Protein AF-A0A2E9QKR3-F1 (afdb_monomer)

Secondary structure (DSSP, 8-state):
-----PPP----------S--PPPPPBPTTTS---HHHHHHS-HHHHHSPB---TT-SSSS-HHHHTTSS-TT--S--SPPPEEHHHHHHHHHTT--HHHHHHHHTT-EETTEEPPPHHHHHHHHHTTTTS---SPPTTB-TTT--BTTGGG--HHHHH--S--SSHHHHHHHHHHHHHHHHHHHHHHHHHHHHH--TTHHHHHHH--TTTTB-SSSB-HHHHHHHHGGGTT-HHHHHHHHHHHHHT--HHHHHHHHHHHHHHHHHHHHHTT---HHHHHHHHSPPPSSPPP-PPPHHHHHHHHHT---GGG--S-HHHHHHHHHHHHHHHHTT-

Nearest PDB structures (foldseek):
  6jx6-assembly1_C  TM=1.645E-01  e=8.363E+00  Homo sapiens

Foldseek 3Di:
DPPPDDPDPPCLPCPLPPDDDDQDPFAAVVVDQEALLLVLLDFVVVNVFTHRDDPQADLVRNPCVVVVVDPLLFHLDDFQDWAALQLLLSCVVVPHFDQVVVLVVLAQDFLGGGDDQPVRRVQQVVCPPVVHRGDGHSQADPPVSDRRSRNSDALLSRQGDSDDNDLLSLLLSLLSSLLRVLSSVLLSVVLCVVPPDPCLVVLVVPDPSPQQDDPRHGDPVNSCSRCPVCVVVSNVSSNVSNVCSNPPDPVNSQVSQLSSLVVLQVLCVVVVNDDPVLNVVSPDRDDSDAAADADDPVSSVSSNVSDHDNSPDNDGSSVSSSNSVNSSVVVVVVD

Sequence (335 aa):
MKSGLRPFDIRFGVDTLKENKSIEPPKTWSDVVIAKSYKNLLHPQILQAEMVSVPALDCDDCRWVKEGRTLPGMRCCSVTPPFPNFLVGEWLTQGGHDVLDMWLSQRRGDPYGISVPPAVRHKHEEARQDGGLGLPCSLVDGKTGRCTVYTVRPAICMGFHCLYPHVLWREWWGCFYALLELWQETAVLFIMASYASEGLAERMTKLDRGDCWTQTGYNEESYSHLWGEWLGHERHFYRGCFSVIEDIDDVTRELLLLFQQELLLGLLDEAGVLDAQRRELLEAIPSLELEPCPPPEEVRGVYRSGRFVYTDNRHTLTEHASFWLWYHQQIAMLT

pLDDT: mean 85.78, std 15.21, range [25.53, 98.5]

Radius of gyration: 20.02 Å; Cα contacts (8 Å, |Δi|>4): 411; chains: 1; bounding box: 53×42×59 Å

Mean predicted aligned error: 6.36 Å

Structure (mmCIF, N/CA/C/O backbone):
data_AF-A0A2E9QKR3-F1
#
_entry.id   AF-A0A2E9QKR3-F1
#
loop_
_atom_site.group_PDB
_atom_site.id
_atom_site.type_symbol
_atom_site.label_atom_id
_atom_site.label_alt_id
_atom_site.label_comp_id
_atom_site.label_asym_id
_atom_site.label_entity_id
_atom_site.label_seq_id
_atom_site.pdbx_PDB_ins_code
_atom_site.Cartn_x
_atom_site.Cartn_y
_atom_site.Cartn_z
_atom_site.occupancy
_atom_site.B_iso_or_equiv
_atom_site.auth_seq_id
_atom_site.auth_comp_id
_atom_site.auth_asym_id
_atom_site.auth_atom_id
_atom_site.pdbx_PDB_model_num
ATOM 1 N N . MET A 1 1 ? 5.373 20.828 -10.254 1.00 30.61 1 MET A N 1
ATOM 2 C CA . MET A 1 1 ? 5.168 21.785 -9.140 1.00 30.61 1 MET A CA 1
ATOM 3 C C . MET A 1 1 ? 5.450 21.067 -7.829 1.00 30.61 1 MET A C 1
ATOM 5 O O . MET A 1 1 ? 4.779 20.083 -7.557 1.00 30.61 1 MET A O 1
ATOM 9 N N . LYS A 1 2 ? 6.436 21.505 -7.032 1.00 25.88 2 LYS A N 1
ATOM 10 C CA . LYS A 1 2 ? 6.600 21.012 -5.653 1.00 25.88 2 LYS A CA 1
ATOM 11 C C . LYS A 1 2 ? 5.397 21.519 -4.856 1.00 25.88 2 LYS A C 1
ATOM 13 O O . LYS A 1 2 ? 5.341 22.707 -4.550 1.00 25.88 2 LYS A O 1
ATOM 18 N N . SER A 1 3 ? 4.401 20.668 -4.611 1.00 29.70 3 SER A N 1
ATOM 19 C CA . SER A 1 3 ? 3.267 21.012 -3.754 1.00 29.70 3 SER A CA 1
ATOM 20 C C . SER A 1 3 ? 3.825 21.390 -2.386 1.00 29.70 3 SER A C 1
ATOM 22 O O . SER A 1 3 ? 4.369 20.536 -1.688 1.00 29.70 3 SER A O 1
ATOM 24 N N . GLY A 1 4 ? 3.733 22.671 -2.027 1.00 25.53 4 GLY A N 1
ATOM 25 C CA . GLY A 1 4 ? 4.161 23.226 -0.741 1.00 25.53 4 GLY A CA 1
ATOM 26 C C . GLY A 1 4 ? 3.268 22.786 0.420 1.00 25.53 4 GLY A C 1
ATOM 27 O O . GLY A 1 4 ? 2.862 23.610 1.236 1.00 25.53 4 GLY A O 1
ATOM 28 N N . LEU A 1 5 ? 2.932 21.497 0.477 1.00 32.94 5 LEU A N 1
ATOM 29 C CA . LEU A 1 5 ? 2.283 20.882 1.619 1.00 32.94 5 LEU A CA 1
ATOM 30 C C . LEU A 1 5 ? 3.288 20.924 2.765 1.00 32.94 5 LEU A C 1
ATOM 32 O O . LEU A 1 5 ? 4.336 20.278 2.721 1.00 32.94 5 LEU A O 1
ATOM 36 N N . ARG A 1 6 ? 2.991 21.737 3.783 1.00 30.50 6 ARG A N 1
ATOM 37 C CA . ARG A 1 6 ? 3.767 21.708 5.021 1.00 30.50 6 ARG A CA 1
ATOM 38 C C . ARG A 1 6 ? 3.676 20.284 5.576 1.00 30.50 6 ARG A C 1
ATOM 40 O O . ARG A 1 6 ? 2.566 19.750 5.636 1.00 30.50 6 ARG A O 1
ATOM 47 N N . PRO A 1 7 ? 4.795 19.664 5.982 1.00 36.62 7 PRO A N 1
ATOM 48 C CA . PRO A 1 7 ? 4.748 18.372 6.641 1.00 36.62 7 PRO A CA 1
ATOM 49 C C . PRO A 1 7 ? 3.815 18.501 7.842 1.00 36.62 7 PRO A C 1
ATOM 51 O O . PRO A 1 7 ? 4.014 19.378 8.681 1.00 36.62 7 PRO A O 1
ATOM 54 N N . PHE A 1 8 ? 2.783 17.659 7.912 1.00 43.38 8 PHE A N 1
ATOM 55 C CA . PHE A 1 8 ? 1.950 17.555 9.105 1.00 43.38 8 PHE A CA 1
ATOM 56 C C . PHE A 1 8 ? 2.897 17.385 10.306 1.00 43.38 8 PHE A C 1
ATOM 58 O O . PHE A 1 8 ? 3.771 16.532 10.266 1.00 43.38 8 PHE A O 1
ATOM 65 N N . ASP A 1 9 ? 2.812 18.163 11.371 1.00 38.47 9 ASP A N 1
ATOM 66 C CA . ASP A 1 9 ? 3.561 17.861 12.598 1.00 38.47 9 ASP A CA 1
ATOM 67 C C . ASP A 1 9 ? 2.529 17.339 13.584 1.00 38.47 9 ASP A C 1
ATOM 69 O O . ASP A 1 9 ? 2.034 18.075 14.436 1.00 38.47 9 ASP A O 1
ATOM 73 N N . ILE A 1 10 ? 2.091 16.084 13.391 1.00 46.12 10 ILE A N 1
ATOM 74 C CA . ILE A 1 10 ? 1.233 15.469 14.397 1.00 46.12 10 ILE A CA 1
ATOM 75 C C . ILE A 1 10 ? 2.153 15.117 15.554 1.00 46.12 10 ILE A C 1
ATOM 77 O O . ILE A 1 10 ? 2.733 14.030 15.611 1.00 46.12 10 ILE A O 1
ATOM 81 N N . ARG A 1 11 ? 2.301 16.077 16.466 1.00 41.72 11 ARG A N 1
ATOM 82 C CA . ARG A 1 11 ? 2.879 15.871 17.787 1.00 41.72 11 ARG A CA 1
ATOM 83 C C . ARG A 1 11 ? 1.929 14.983 18.577 1.00 41.72 11 ARG A C 1
ATOM 85 O O . ARG A 1 11 ? 1.233 15.431 19.480 1.00 41.72 11 ARG A O 1
ATOM 92 N N . PHE A 1 12 ? 1.873 13.706 18.216 1.00 47.75 12 PHE A N 1
ATOM 93 C CA . PHE A 1 12 ? 1.420 12.698 19.149 1.00 47.75 12 PHE A CA 1
ATOM 94 C C . PHE A 1 12 ? 2.465 12.696 20.249 1.00 47.75 12 PHE A C 1
ATOM 96 O O . PHE A 1 12 ? 3.608 12.290 20.016 1.00 47.75 12 PHE A O 1
ATOM 103 N N . GLY A 1 13 ? 2.092 13.239 21.409 1.00 42.81 13 GLY A N 1
ATOM 104 C CA . GLY A 1 13 ? 2.889 13.090 22.609 1.00 42.81 13 GLY A CA 1
ATOM 105 C C . GLY A 1 13 ? 3.255 11.621 22.703 1.00 42.81 13 GLY A C 1
ATOM 106 O O . GLY A 1 13 ? 2.378 10.755 22.696 1.00 42.81 13 GLY A O 1
ATOM 107 N N . VAL A 1 14 ? 4.554 11.332 22.716 1.00 45.25 14 VAL A N 1
ATOM 108 C CA . VAL A 1 14 ? 5.017 10.062 23.248 1.00 45.25 14 VAL A CA 1
ATOM 109 C C . VAL A 1 14 ? 4.726 10.178 24.738 1.00 45.25 14 VAL A C 1
ATOM 111 O O . VAL A 1 14 ? 5.608 10.473 25.536 1.00 45.25 14 VAL A O 1
ATOM 114 N N . ASP A 1 15 ? 3.456 10.022 25.108 1.00 47.91 15 ASP A N 1
ATOM 115 C CA . ASP A 1 15 ? 3.089 9.618 26.446 1.00 47.91 15 ASP A CA 1
ATOM 116 C C . ASP A 1 15 ? 3.641 8.200 26.534 1.00 47.91 15 ASP A C 1
ATOM 118 O O . ASP A 1 15 ? 2.944 7.218 26.279 1.00 47.91 15 ASP A O 1
ATOM 122 N N . THR A 1 16 ? 4.952 8.100 26.782 1.00 47.53 16 THR A N 1
ATOM 123 C CA . THR A 1 16 ? 5.583 6.881 27.259 1.00 47.53 16 THR A CA 1
ATOM 124 C C . THR A 1 16 ? 4.707 6.468 28.417 1.00 47.53 16 THR A C 1
ATOM 126 O O . THR A 1 16 ? 4.661 7.176 29.429 1.00 47.53 16 THR A O 1
ATOM 129 N N . LEU A 1 17 ? 3.920 5.410 28.214 1.00 48.59 17 LEU A N 1
ATOM 130 C CA . LEU A 1 17 ? 3.099 4.832 29.257 1.00 48.59 17 LEU A CA 1
ATOM 131 C C . LEU A 1 17 ? 4.056 4.613 30.423 1.00 48.59 17 LEU A C 1
ATOM 133 O O . LEU A 1 17 ? 4.961 3.785 30.329 1.00 48.59 17 LEU A O 1
ATOM 137 N N . LYS A 1 18 ? 3.927 5.434 31.469 1.00 48.31 18 LYS A N 1
ATOM 138 C CA . LYS A 1 18 ? 4.651 5.225 32.713 1.00 48.31 18 LYS A CA 1
ATOM 139 C C . LYS A 1 18 ? 4.134 3.905 33.268 1.00 48.31 18 LYS A C 1
ATOM 141 O O . LYS A 1 18 ? 3.056 3.872 33.843 1.00 48.31 18 LYS A O 1
ATOM 146 N N . GLU A 1 19 ? 4.903 2.865 32.966 1.00 49.88 19 GLU A N 1
ATOM 147 C CA . GLU A 1 19 ? 5.016 1.562 33.612 1.00 49.88 19 GLU A CA 1
ATOM 148 C C . GLU A 1 19 ? 3.744 0.689 33.694 1.00 49.88 19 GLU A C 1
ATOM 150 O O . GLU A 1 19 ? 2.696 1.064 34.210 1.00 49.88 19 GLU A O 1
ATOM 155 N N . ASN A 1 20 ? 3.906 -0.555 33.227 1.00 46.47 20 ASN A N 1
ATOM 156 C CA . ASN A 1 20 ? 3.081 -1.733 33.514 1.00 46.47 20 ASN A CA 1
ATOM 157 C C . ASN A 1 20 ? 1.629 -1.741 33.016 1.00 46.47 20 ASN A C 1
ATOM 159 O O . ASN A 1 20 ? 0.677 -1.809 33.794 1.00 46.47 20 ASN A O 1
ATOM 163 N N . LYS A 1 21 ? 1.451 -1.859 31.697 1.00 52.81 21 LYS A N 1
ATOM 164 C CA . LYS A 1 21 ? 0.323 -2.639 31.166 1.00 52.81 21 LYS A CA 1
ATOM 165 C C . LYS A 1 21 ? 0.864 -3.908 30.522 1.00 52.81 21 LYS A C 1
ATOM 167 O O . LYS A 1 21 ? 1.855 -3.845 29.802 1.00 52.81 21 LYS A O 1
ATOM 172 N N . SER A 1 22 ? 0.227 -5.034 30.835 1.00 57.91 22 SER A N 1
ATOM 173 C CA . SER A 1 22 ? 0.536 -6.361 30.302 1.00 57.91 22 SER A CA 1
ATOM 174 C C . SER A 1 22 ? 0.679 -6.299 28.783 1.00 57.91 22 SER A C 1
ATOM 176 O O . SER A 1 22 ? -0.271 -5.912 28.097 1.00 57.91 22 SER A O 1
ATOM 178 N N . ILE A 1 23 ? 1.856 -6.659 28.276 1.00 66.31 23 ILE A N 1
ATOM 179 C CA . ILE A 1 23 ? 2.046 -6.940 26.854 1.00 66.31 23 ILE A CA 1
ATOM 180 C C . ILE A 1 23 ? 1.076 -8.079 26.521 1.00 66.31 23 ILE A C 1
ATOM 182 O O . ILE A 1 23 ? 1.067 -9.104 27.204 1.00 66.31 23 ILE A O 1
ATOM 186 N N . GLU A 1 24 ? 0.181 -7.859 25.557 1.00 69.12 24 GLU A N 1
ATOM 187 C CA . GLU A 1 24 ? -0.675 -8.940 25.069 1.00 69.12 24 GLU A CA 1
ATOM 188 C C . GLU A 1 24 ? 0.202 -10.028 24.445 1.00 69.12 24 GLU A C 1
ATOM 190 O O . GLU A 1 24 ? 1.212 -9.690 23.820 1.00 69.12 24 GLU A O 1
ATOM 195 N N . PRO A 1 25 ? -0.167 -11.313 24.582 1.00 68.75 25 PRO A N 1
ATOM 196 C CA . PRO A 1 25 ? 0.579 -12.378 23.933 1.00 68.75 25 PRO A CA 1
ATOM 197 C C . PRO A 1 25 ? 0.653 -12.133 22.415 1.00 68.75 25 PRO A C 1
ATOM 199 O O . PRO A 1 25 ? -0.264 -11.524 21.842 1.00 68.75 25 PRO A O 1
ATOM 202 N N . PRO A 1 26 ? 1.736 -12.587 21.763 1.00 73.25 26 PRO A N 1
ATOM 203 C CA . PRO A 1 26 ? 1.853 -12.520 20.316 1.00 73.25 26 PRO A CA 1
ATOM 204 C C . PRO A 1 26 ? 0.650 -13.192 19.649 1.00 73.25 26 PRO A C 1
ATOM 206 O O . PRO A 1 26 ? 0.073 -14.154 20.161 1.00 73.25 26 PRO A O 1
ATOM 209 N N . LYS A 1 27 ? 0.243 -12.632 18.511 1.00 77.12 27 LYS A N 1
ATOM 210 C CA . LYS A 1 27 ? -0.878 -13.128 17.716 1.00 77.12 27 LYS A CA 1
ATOM 211 C C . LYS A 1 27 ? -0.351 -13.959 16.561 1.00 77.12 27 LYS A C 1
ATOM 213 O O . LYS A 1 27 ? 0.699 -13.668 15.995 1.00 77.12 27 LYS A O 1
ATOM 218 N N . THR A 1 28 ? -1.112 -14.960 16.157 1.00 80.00 28 THR A N 1
ATOM 219 C CA . THR A 1 28 ? -0.837 -15.679 14.913 1.00 80.00 28 THR A CA 1
ATOM 220 C C . THR A 1 28 ? -1.390 -14.895 13.721 1.00 80.00 28 THR A C 1
ATOM 222 O O . THR A 1 28 ? -2.286 -14.059 13.863 1.00 80.00 28 THR A O 1
ATOM 225 N N . TRP A 1 29 ? -0.921 -15.184 12.505 1.00 78.56 29 TRP A N 1
ATOM 226 C CA . TRP A 1 29 ? -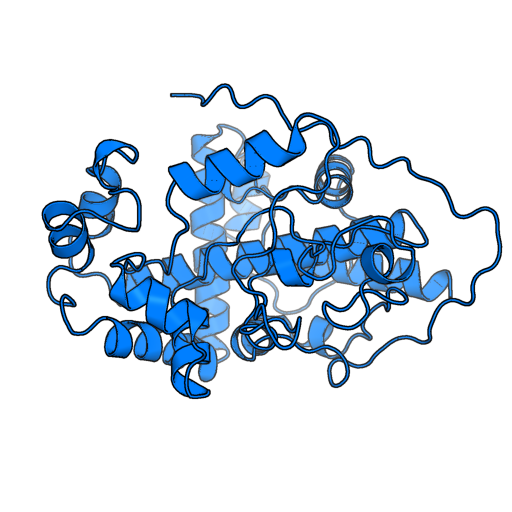1.523 -14.624 11.285 1.00 78.56 29 TRP A CA 1
ATOM 227 C C . TRP A 1 29 ? -2.986 -15.033 11.066 1.00 78.56 29 TRP A C 1
ATOM 229 O O . TRP A 1 29 ? -3.684 -14.391 10.278 1.00 78.56 29 TRP A O 1
ATOM 239 N N . SER A 1 30 ? -3.475 -16.074 11.749 1.00 78.00 30 SER A N 1
ATOM 240 C CA . SER A 1 30 ? -4.907 -16.395 11.787 1.00 78.00 30 SER A CA 1
ATOM 241 C C . SER A 1 30 ? -5.721 -15.402 12.618 1.00 78.00 30 SER A C 1
ATOM 243 O O . SER A 1 30 ? -6.901 -15.218 12.332 1.00 78.00 30 SER A O 1
ATOM 245 N N . ASP A 1 31 ? -5.099 -14.717 13.578 1.00 81.12 31 ASP A N 1
ATOM 246 C CA . ASP A 1 31 ? -5.759 -13.704 14.412 1.00 81.12 31 ASP A CA 1
ATOM 247 C C . ASP A 1 31 ? -5.724 -12.309 13.767 1.00 81.12 31 ASP A C 1
ATOM 249 O O . ASP A 1 31 ? -6.514 -11.427 14.112 1.00 81.12 31 ASP A O 1
ATOM 253 N N . VAL A 1 32 ? -4.804 -12.088 12.821 1.00 84.38 32 VAL A N 1
ATOM 254 C CA . VAL A 1 32 ? -4.698 -10.830 12.080 1.00 84.38 32 VAL A CA 1
ATOM 255 C C . VAL A 1 32 ? -5.545 -10.901 10.818 1.00 84.38 32 VAL A C 1
ATOM 257 O O . VAL A 1 32 ? -5.219 -11.573 9.839 1.00 84.38 32 VAL A O 1
ATOM 260 N N . VAL A 1 33 ? -6.629 -10.128 10.809 1.00 88.38 33 VAL A N 1
ATOM 261 C CA . VAL A 1 33 ? -7.413 -9.912 9.592 1.00 88.38 33 VAL A CA 1
ATOM 262 C C . VAL A 1 33 ? -6.582 -9.066 8.633 1.00 88.38 33 VAL A C 1
ATOM 264 O O . VAL A 1 33 ? -6.361 -7.891 8.904 1.00 88.38 33 VAL A O 1
ATOM 267 N N . ILE A 1 34 ? -6.126 -9.652 7.533 1.00 92.00 34 ILE A N 1
ATOM 268 C CA . ILE A 1 34 ? -5.424 -8.993 6.429 1.00 92.00 34 ILE A CA 1
ATOM 269 C C . ILE A 1 34 ? -5.949 -9.585 5.118 1.00 92.00 34 ILE A C 1
ATOM 271 O O . ILE A 1 34 ? -6.282 -10.774 5.077 1.00 92.00 34 ILE A O 1
ATOM 275 N N . ALA A 1 35 ? -6.020 -8.756 4.076 1.00 95.31 35 ALA A N 1
ATOM 276 C CA . ALA A 1 35 ? -6.470 -9.159 2.748 1.00 95.31 35 ALA A CA 1
ATOM 277 C C . ALA A 1 35 ? -5.684 -10.371 2.230 1.00 95.31 35 ALA A C 1
ATOM 279 O O . ALA A 1 35 ? -4.465 -10.460 2.426 1.00 95.31 35 ALA A O 1
ATOM 280 N N . LYS A 1 36 ? -6.371 -11.286 1.540 1.00 96.38 36 LYS A N 1
ATOM 281 C CA . LYS A 1 36 ? -5.758 -12.458 0.900 1.00 96.38 36 LYS A CA 1
ATOM 282 C C . LYS A 1 36 ? -4.663 -12.019 -0.069 1.00 96.38 36 LYS A C 1
ATOM 284 O O . LYS A 1 36 ? -3.584 -12.600 -0.053 1.00 96.38 36 LYS A O 1
ATOM 289 N N . SER A 1 37 ? -4.896 -10.938 -0.813 1.00 97.12 37 SER A N 1
ATOM 290 C CA . SER A 1 37 ? -3.917 -10.370 -1.741 1.00 97.12 37 SER A CA 1
ATOM 291 C C . SER A 1 37 ? -2.583 -10.055 -1.063 1.00 97.12 37 SER A C 1
ATOM 293 O O . SER A 1 37 ? -1.528 -10.420 -1.569 1.00 97.12 37 SER A O 1
ATOM 295 N N . TYR A 1 38 ? -2.604 -9.441 0.124 1.00 97.12 38 TYR A N 1
ATOM 296 C CA . TYR A 1 38 ? -1.364 -9.164 0.849 1.00 97.12 38 TYR A CA 1
ATOM 297 C C . TYR A 1 38 ? -0.707 -10.433 1.381 1.00 97.12 38 TYR A C 1
ATOM 299 O O . TYR A 1 38 ? 0.513 -10.536 1.320 1.00 97.12 38 TYR A O 1
ATOM 307 N N . LYS A 1 39 ? -1.482 -11.412 1.872 1.00 95.88 39 LYS A N 1
ATOM 308 C CA . LYS A 1 39 ? -0.912 -12.704 2.296 1.00 95.88 39 LYS A CA 1
ATOM 309 C C . LYS A 1 39 ? -0.163 -13.369 1.147 1.00 95.88 39 LYS A C 1
ATOM 311 O O . LYS A 1 39 ? 0.930 -13.871 1.353 1.00 95.88 39 LYS A O 1
ATOM 316 N N . ASN A 1 40 ? -0.725 -13.312 -0.052 1.00 96.50 40 ASN A N 1
ATOM 317 C CA . ASN A 1 40 ? -0.106 -13.869 -1.242 1.00 96.50 40 ASN A CA 1
ATOM 318 C C . ASN A 1 40 ? 1.163 -13.110 -1.654 1.00 96.50 40 ASN A C 1
ATOM 320 O O . ASN A 1 40 ? 2.113 -13.734 -2.110 1.00 96.50 40 ASN A O 1
ATOM 324 N N . LEU A 1 41 ? 1.221 -11.791 -1.464 1.00 96.50 41 LEU A N 1
ATOM 325 C CA . LEU A 1 41 ? 2.394 -10.977 -1.806 1.00 96.50 41 LEU A CA 1
ATOM 326 C C . LEU A 1 41 ? 3.534 -11.081 -0.781 1.00 96.50 41 LEU A C 1
ATOM 328 O O . LEU A 1 41 ? 4.704 -11.044 -1.155 1.00 96.50 41 LEU A O 1
ATOM 332 N N . LEU A 1 42 ? 3.222 -11.238 0.506 1.00 96.19 42 LEU A N 1
ATOM 333 C CA . LEU A 1 42 ? 4.229 -11.281 1.566 1.00 96.19 42 LEU A CA 1
ATOM 334 C C . LEU A 1 42 ? 5.160 -12.495 1.457 1.00 96.19 42 LEU A C 1
ATOM 336 O O . LEU A 1 42 ? 4.783 -13.576 1.008 1.00 96.19 42 LEU A O 1
ATOM 340 N N . HIS A 1 43 ? 6.394 -12.307 1.926 1.00 95.56 43 HIS A N 1
ATOM 341 C CA . HIS A 1 43 ? 7.392 -13.367 1.962 1.00 95.56 43 HIS A CA 1
ATOM 342 C C . HIS A 1 43 ? 6.978 -14.502 2.923 1.00 95.56 43 HIS A C 1
ATOM 344 O O . HIS A 1 43 ? 6.518 -14.201 4.031 1.00 95.56 43 HIS A O 1
ATOM 350 N N . PRO A 1 44 ? 7.204 -15.791 2.594 1.00 94.50 44 PRO A N 1
ATOM 351 C CA . PRO A 1 44 ? 6.853 -16.906 3.476 1.00 94.50 44 PRO A CA 1
ATOM 352 C C . PRO A 1 44 ? 7.428 -16.798 4.895 1.00 94.50 44 PRO A C 1
ATOM 354 O O . PRO A 1 44 ? 6.718 -17.083 5.855 1.00 94.50 44 PRO A O 1
ATOM 357 N N . GLN A 1 45 ? 8.669 -16.319 5.059 1.00 95.81 45 GLN A N 1
ATOM 358 C CA . GLN A 1 45 ? 9.265 -16.120 6.394 1.00 95.81 45 GLN A CA 1
ATOM 359 C C . GLN A 1 45 ? 8.507 -15.079 7.238 1.00 95.81 45 GLN A C 1
ATOM 361 O O . GLN A 1 45 ? 8.438 -15.221 8.454 1.00 95.81 45 GLN A O 1
ATOM 366 N N . ILE A 1 46 ? 7.897 -14.061 6.616 1.00 95.88 46 ILE A N 1
ATOM 367 C CA . ILE A 1 46 ? 7.055 -13.083 7.325 1.00 95.88 46 ILE A CA 1
ATOM 368 C C . ILE A 1 46 ? 5.760 -13.751 7.797 1.00 95.88 46 ILE A C 1
ATOM 370 O O . ILE A 1 46 ? 5.348 -13.550 8.936 1.00 95.88 46 ILE A O 1
ATOM 374 N N . LEU A 1 47 ? 5.145 -14.586 6.954 1.00 94.31 47 LEU A N 1
ATOM 375 C CA . LEU A 1 47 ? 3.916 -15.322 7.283 1.00 94.31 47 LEU A CA 1
ATOM 376 C C . LEU A 1 47 ? 4.124 -16.420 8.338 1.00 94.31 47 LEU A C 1
ATOM 378 O O . LEU A 1 47 ? 3.169 -16.848 8.982 1.00 94.31 47 LEU A O 1
ATOM 382 N N . GLN A 1 48 ? 5.358 -16.897 8.495 1.00 94.31 48 GLN A N 1
ATOM 383 C CA . GLN A 1 48 ? 5.743 -17.858 9.531 1.00 94.31 48 GLN A CA 1
ATOM 384 C C . GLN A 1 48 ? 6.077 -17.183 10.867 1.00 94.31 48 GLN A C 1
ATOM 386 O O . GLN A 1 48 ? 6.021 -17.840 11.904 1.00 94.31 48 GLN A O 1
ATOM 391 N N . ALA A 1 49 ? 6.423 -15.893 10.853 1.00 93.62 49 ALA A N 1
ATOM 392 C CA . ALA A 1 49 ? 6.695 -15.124 12.060 1.00 93.62 49 ALA A CA 1
ATOM 393 C C . ALA A 1 49 ? 5.404 -14.799 12.826 1.00 93.62 49 ALA A C 1
ATOM 395 O O . ALA A 1 49 ? 4.323 -14.670 12.246 1.00 93.62 49 ALA A O 1
ATOM 396 N N . GLU A 1 50 ? 5.519 -14.624 14.141 1.00 91.19 50 GLU A N 1
ATOM 397 C CA . GLU A 1 50 ? 4.392 -14.194 14.966 1.00 91.19 50 GLU A CA 1
ATOM 398 C C . GLU A 1 50 ? 4.116 -12.695 14.786 1.00 91.19 50 GLU A C 1
ATOM 400 O O . GLU A 1 50 ? 5.017 -11.868 14.630 1.00 91.19 50 GLU A O 1
ATOM 405 N N . MET A 1 51 ? 2.846 -12.311 14.830 1.00 87.25 51 MET A N 1
ATOM 406 C CA . MET A 1 51 ? 2.456 -10.913 14.725 1.00 87.25 51 MET A CA 1
ATOM 407 C C . MET A 1 51 ? 2.544 -10.238 16.087 1.00 87.25 51 MET A C 1
ATOM 409 O O . MET A 1 51 ? 1.950 -10.670 17.079 1.00 87.25 51 MET A O 1
ATOM 413 N N . VAL A 1 52 ? 3.259 -9.118 16.116 1.00 85.69 52 VAL A N 1
ATOM 414 C CA . VAL A 1 52 ? 3.390 -8.290 17.309 1.00 85.69 52 VAL A CA 1
ATOM 415 C C . VAL A 1 52 ? 2.035 -7.641 17.617 1.00 85.69 52 VAL A C 1
ATOM 417 O O . VAL A 1 52 ? 1.574 -6.771 16.876 1.00 85.69 52 VAL A O 1
ATOM 420 N N . SER A 1 53 ? 1.386 -8.038 18.720 1.00 80.81 53 SER A N 1
ATOM 421 C CA . SER A 1 53 ? 0.108 -7.434 19.120 1.00 80.81 53 SER A CA 1
ATOM 422 C C . SER A 1 53 ? 0.309 -6.004 19.628 1.00 80.81 53 SER A C 1
ATOM 424 O O . SER A 1 53 ? 1.281 -5.691 20.327 1.00 80.81 53 SER A O 1
ATOM 426 N N . VAL A 1 54 ? -0.653 -5.135 19.315 1.00 76.50 54 VAL A N 1
ATOM 427 C CA . VAL A 1 54 ? -0.838 -3.859 20.010 1.00 76.50 54 VAL A CA 1
ATOM 428 C C . VAL A 1 54 ? -2.190 -3.908 20.724 1.00 76.50 54 VAL A C 1
ATOM 430 O O . VAL A 1 54 ? -3.203 -4.131 20.055 1.00 76.50 54 VAL A O 1
ATOM 433 N N . PRO A 1 55 ? -2.242 -3.702 22.053 1.00 67.38 55 PRO A N 1
ATOM 434 C CA . PRO A 1 55 ? -3.491 -3.826 22.797 1.00 67.38 55 PRO A CA 1
ATOM 435 C C . PRO A 1 55 ? -4.587 -2.854 22.337 1.00 67.38 55 PRO A C 1
ATOM 437 O O . PRO A 1 55 ? -4.327 -1.657 22.183 1.00 67.38 55 PRO A O 1
ATOM 440 N N . ALA A 1 56 ? -5.824 -3.355 22.213 1.00 62.53 56 ALA A N 1
ATOM 441 C CA . ALA A 1 56 ? -7.052 -2.576 21.963 1.00 62.53 56 ALA A CA 1
ATOM 442 C C . ALA A 1 56 ? -7.025 -1.667 20.709 1.00 62.53 56 ALA A C 1
ATOM 444 O O . ALA A 1 56 ? -7.367 -0.477 20.765 1.00 62.53 56 ALA A O 1
ATOM 445 N N . LEU A 1 57 ? -6.556 -2.211 19.580 1.00 63.50 57 LEU A N 1
ATOM 446 C CA . LEU A 1 57 ? -6.253 -1.442 18.365 1.00 63.50 57 LEU A CA 1
ATOM 447 C C . LEU A 1 57 ? -6.759 -2.080 17.065 1.00 63.50 57 LEU A C 1
ATOM 449 O O . LEU A 1 57 ? -6.130 -1.943 16.016 1.00 63.50 57 LEU A O 1
ATOM 453 N N . ASP A 1 58 ? -7.928 -2.712 17.107 1.00 69.19 58 ASP A N 1
ATOM 454 C CA . ASP A 1 58 ? -8.726 -2.912 15.899 1.00 69.19 58 ASP A CA 1
ATOM 455 C C . ASP A 1 58 ? -9.794 -1.806 15.755 1.00 69.19 58 ASP A C 1
ATOM 457 O O . ASP A 1 58 ? -10.000 -0.965 16.639 1.00 69.19 58 ASP A O 1
ATOM 461 N N . CYS A 1 59 ? -10.435 -1.739 14.586 1.00 69.62 59 CYS A N 1
ATOM 462 C CA . CYS A 1 59 ? -11.478 -0.743 14.328 1.00 69.62 59 CYS A CA 1
ATOM 463 C C . CYS A 1 59 ? -12.730 -0.938 15.199 1.00 69.62 59 CYS A C 1
ATOM 465 O O . CYS A 1 59 ? -13.496 0.017 15.344 1.00 69.62 59 CYS A O 1
ATOM 467 N N . ASP A 1 60 ? -12.927 -2.127 15.761 1.00 73.25 60 ASP A N 1
ATOM 468 C CA . ASP A 1 60 ? -14.072 -2.479 16.597 1.00 73.25 60 ASP A CA 1
ATOM 469 C C . ASP A 1 60 ? -13.786 -2.204 18.090 1.00 73.25 60 ASP A C 1
ATOM 471 O O . ASP A 1 60 ? -14.711 -2.006 18.875 1.00 73.25 60 ASP A O 1
ATOM 475 N N . ASP A 1 61 ? -12.510 -2.082 18.464 1.00 77.19 61 ASP A N 1
ATOM 476 C CA . ASP A 1 61 ? -12.012 -1.965 19.832 1.00 77.19 61 ASP A CA 1
ATOM 477 C C . ASP A 1 61 ? -11.235 -0.663 20.090 1.00 77.19 61 ASP A C 1
ATOM 479 O O . ASP A 1 61 ? -10.452 -0.558 21.035 1.00 77.19 61 ASP A O 1
ATOM 483 N N . CYS A 1 62 ? -11.458 0.362 19.261 1.00 77.69 62 CYS A N 1
ATOM 484 C CA . CYS A 1 62 ? -10.690 1.605 19.282 1.00 77.69 62 CYS A CA 1
ATOM 485 C C . CYS A 1 62 ? -10.619 2.249 20.680 1.00 77.69 62 CYS A C 1
ATOM 487 O O . CYS A 1 62 ? -11.593 2.814 21.193 1.00 77.69 62 CYS A O 1
ATOM 489 N N . ARG A 1 63 ? -9.416 2.265 21.265 1.00 78.56 63 ARG A N 1
ATOM 490 C CA . ARG A 1 63 ? -9.154 2.851 22.587 1.00 78.56 63 ARG A CA 1
ATOM 491 C C . ARG A 1 63 ? -9.614 4.304 22.735 1.00 78.56 63 ARG A C 1
ATOM 493 O O . ARG A 1 63 ? -10.157 4.665 23.774 1.00 78.56 63 ARG A O 1
ATOM 500 N N . TRP A 1 64 ? -9.413 5.149 21.724 1.00 79.25 64 TRP A N 1
ATOM 501 C CA . TRP A 1 64 ? -9.828 6.558 21.794 1.00 79.25 64 TRP A CA 1
ATOM 502 C C . TRP A 1 64 ? -11.346 6.721 21.850 1.00 79.25 64 TRP A C 1
ATOM 504 O O . TRP A 1 64 ? -11.830 7.621 22.535 1.00 79.25 64 TRP A O 1
ATOM 514 N N . VAL A 1 65 ? -12.091 5.849 21.162 1.00 79.94 65 VAL A N 1
ATOM 515 C CA . VAL A 1 65 ? -13.557 5.818 21.240 1.00 79.94 65 VAL A CA 1
ATOM 516 C C . VAL A 1 65 ? -13.980 5.354 22.634 1.00 79.94 65 VAL A C 1
ATOM 518 O O . VAL A 1 65 ? -14.786 6.020 23.277 1.00 79.94 65 VAL A O 1
ATOM 521 N N . LYS A 1 66 ? -13.382 4.269 23.144 1.00 82.75 66 LYS A N 1
ATOM 522 C CA . LYS A 1 66 ? -13.668 3.735 24.488 1.00 82.75 66 LYS A CA 1
ATOM 523 C C . LYS A 1 66 ? -13.400 4.731 25.614 1.00 82.75 66 LYS A C 1
ATOM 525 O O . LYS A 1 66 ? -14.164 4.798 26.568 1.00 82.75 66 LYS A O 1
ATOM 530 N N . GLU A 1 67 ? -12.318 5.499 25.509 1.00 84.00 67 GLU A N 1
ATOM 531 C CA . GLU A 1 67 ? -11.962 6.531 26.488 1.00 84.00 67 GLU A CA 1
ATOM 532 C C . GLU A 1 67 ? -12.771 7.832 26.311 1.00 84.00 67 GLU A C 1
ATOM 534 O O . GLU A 1 67 ? -12.508 8.806 27.010 1.00 84.00 67 GLU A O 1
ATOM 539 N N . GLY A 1 68 ? -13.724 7.888 25.369 1.00 83.88 68 GLY A N 1
ATOM 540 C CA . GLY A 1 68 ? -14.531 9.084 25.103 1.00 83.88 68 GLY A CA 1
ATOM 541 C C . GLY A 1 68 ? -13.722 10.262 24.557 1.00 83.88 68 GLY A C 1
ATOM 542 O O . GLY A 1 68 ? -14.200 11.394 24.558 1.00 83.88 68 GLY A O 1
ATOM 543 N N . ARG A 1 69 ? -12.493 10.013 24.087 1.00 79.25 69 ARG A N 1
ATOM 544 C CA . ARG A 1 69 ? -11.630 11.047 23.510 1.00 79.25 69 ARG A CA 1
ATOM 545 C C . ARG A 1 69 ? -12.074 11.431 22.111 1.00 79.25 69 ARG A C 1
ATOM 547 O O . ARG A 1 69 ? -11.724 12.520 21.692 1.00 79.25 69 ARG A O 1
ATOM 554 N N . THR A 1 70 ? -12.799 10.560 21.400 1.00 78.50 70 THR A N 1
ATOM 555 C CA . THR A 1 70 ? -13.276 10.774 20.024 1.00 78.50 70 THR A CA 1
ATOM 556 C C . THR A 1 70 ? -14.695 10.254 19.788 1.00 78.50 70 THR A C 1
ATOM 558 O O . THR A 1 70 ? -15.238 9.524 20.615 1.00 78.50 70 THR A O 1
ATOM 561 N N . LEU A 1 71 ? -15.303 10.629 18.656 1.00 78.38 71 LEU A N 1
ATOM 562 C CA . LEU A 1 71 ? -16.658 10.198 18.295 1.00 78.38 71 LEU A CA 1
ATOM 563 C C . LEU A 1 71 ? -16.677 8.720 17.850 1.00 78.38 71 LEU A C 1
ATOM 565 O O . LEU A 1 71 ? -15.713 8.260 17.236 1.00 78.38 71 LEU A O 1
ATOM 569 N N . PRO A 1 72 ? -17.789 7.982 18.039 1.00 76.88 72 PRO A N 1
ATOM 570 C CA . PRO A 1 72 ? -17.882 6.562 17.681 1.00 76.88 72 PRO A CA 1
ATOM 571 C C . PRO A 1 72 ? -17.596 6.208 16.215 1.00 76.88 72 PRO A C 1
ATOM 573 O O . PRO A 1 72 ? -17.252 5.063 15.939 1.00 76.88 72 PRO A O 1
ATOM 576 N N . GLY A 1 73 ? -17.704 7.157 15.278 1.00 77.69 73 GLY A N 1
ATOM 577 C CA . GLY A 1 73 ? -17.370 6.971 13.854 1.00 77.69 73 GLY A CA 1
ATOM 578 C C . GLY A 1 73 ? -15.913 7.287 13.480 1.00 77.69 73 GLY A C 1
ATOM 579 O O . GLY A 1 73 ? -15.533 7.184 12.315 1.00 77.69 73 GLY A O 1
ATOM 580 N N . MET A 1 74 ? -15.089 7.701 14.444 1.00 77.88 74 MET A N 1
ATOM 581 C CA . MET A 1 74 ? -13.705 8.121 14.214 1.00 77.88 74 MET A CA 1
ATOM 582 C C . MET A 1 74 ? -12.760 6.933 14.347 1.00 77.88 74 MET A C 1
ATOM 584 O O . MET A 1 74 ? -12.839 6.175 15.314 1.00 77.88 74 MET A O 1
ATOM 588 N N . ARG A 1 75 ? -11.859 6.747 13.383 1.00 76.69 75 ARG A N 1
ATOM 589 C CA . ARG A 1 75 ? -10.891 5.640 13.379 1.00 76.69 75 ARG A CA 1
ATOM 590 C C . ARG A 1 75 ? -9.464 6.160 13.279 1.00 76.69 75 ARG A C 1
ATOM 592 O O . ARG A 1 75 ? -9.242 7.330 12.974 1.00 76.69 75 ARG A O 1
ATOM 599 N N . CYS A 1 76 ? -8.503 5.280 13.569 1.00 67.06 76 CYS A N 1
ATOM 600 C CA . CYS A 1 76 ? -7.078 5.613 13.620 1.00 67.06 76 CYS A CA 1
ATOM 601 C C . CYS A 1 76 ? -6.565 6.205 12.301 1.00 67.06 76 CYS A C 1
ATOM 603 O O . CYS A 1 76 ? -5.720 7.101 12.326 1.00 67.06 76 CYS A O 1
ATOM 605 N N . CYS A 1 77 ? -7.134 5.795 11.159 1.00 63.09 77 CYS A N 1
ATOM 606 C CA . CYS A 1 77 ? -6.914 6.453 9.883 1.00 63.09 77 CYS A CA 1
ATOM 607 C C . CYS A 1 77 ? -7.627 7.819 9.873 1.00 63.09 77 CYS A C 1
ATOM 609 O O . CYS A 1 77 ? -8.733 8.017 9.384 1.00 63.09 77 CYS A O 1
ATOM 611 N N . SER A 1 78 ? -6.928 8.817 10.389 1.00 64.06 78 SER A N 1
ATOM 612 C CA . SER A 1 78 ? -6.126 9.518 9.413 1.00 64.06 78 SER A CA 1
ATOM 613 C C . SER A 1 78 ? -6.904 10.019 8.168 1.00 64.06 78 SER A C 1
ATOM 615 O O . SER A 1 78 ? -7.928 10.711 8.145 1.00 64.06 78 SER A O 1
ATOM 617 N N . VAL A 1 79 ? -6.433 9.522 7.055 1.00 76.69 79 VAL A N 1
ATOM 618 C CA . VAL A 1 79 ? -6.972 9.764 5.734 1.00 76.69 79 VAL A CA 1
ATOM 619 C C . VAL A 1 79 ? -7.987 8.687 5.362 1.00 76.69 79 VAL A C 1
ATOM 621 O O . VAL A 1 79 ? -7.929 7.565 5.864 1.00 76.69 79 VAL A O 1
ATOM 624 N N . THR A 1 80 ? -8.901 9.020 4.453 1.00 84.94 80 THR A N 1
ATOM 625 C CA . THR A 1 80 ? -9.584 7.975 3.687 1.00 84.94 80 THR A CA 1
ATOM 626 C C . THR A 1 80 ? -8.554 7.419 2.693 1.00 84.94 80 THR A C 1
ATOM 628 O O . THR A 1 80 ? -8.021 8.213 1.913 1.00 84.94 80 THR A O 1
ATOM 631 N N . PRO A 1 81 ? -8.206 6.122 2.743 1.00 89.00 81 PRO A N 1
ATOM 632 C CA . PRO A 1 81 ? -7.193 5.567 1.854 1.00 89.00 81 PRO A CA 1
ATOM 633 C C . PRO A 1 81 ? -7.735 5.380 0.427 1.00 89.00 81 PRO A C 1
ATOM 635 O O . PRO A 1 81 ? -8.933 5.118 0.267 1.00 89.00 81 PRO A O 1
ATOM 638 N N . PRO A 1 82 ? -6.880 5.477 -0.606 1.00 92.31 82 PRO A N 1
ATOM 639 C CA . PRO A 1 82 ? -7.194 4.890 -1.901 1.00 92.31 82 PRO A CA 1
ATOM 640 C C . PRO A 1 82 ? -7.197 3.356 -1.794 1.00 92.31 82 PRO A C 1
ATOM 642 O O . PRO A 1 82 ? -6.565 2.784 -0.905 1.00 92.31 82 PRO A O 1
ATOM 645 N N . PHE A 1 83 ? -7.907 2.693 -2.702 1.00 95.81 83 PHE A N 1
ATOM 646 C CA . PHE A 1 83 ? -7.924 1.234 -2.809 1.00 95.81 83 PHE A CA 1
ATOM 647 C C . PHE A 1 83 ? -7.246 0.823 -4.110 1.00 95.81 83 PHE A C 1
ATOM 649 O O . PHE A 1 83 ? -7.738 1.231 -5.158 1.00 95.81 83 PHE A O 1
ATOM 656 N N . PRO A 1 84 ? -6.179 0.013 -4.081 1.00 97.25 84 PRO A N 1
ATOM 657 C CA . PRO A 1 84 ? -5.542 -0.490 -5.293 1.00 97.25 84 PRO A CA 1
ATOM 658 C C . PRO A 1 84 ? -6.473 -1.443 -6.052 1.00 97.25 84 PRO A C 1
ATOM 660 O O . PRO A 1 84 ? -7.311 -2.123 -5.453 1.00 97.25 84 PRO A O 1
ATOM 663 N N . ASN A 1 85 ? -6.303 -1.520 -7.371 1.00 97.69 85 ASN A N 1
ATOM 664 C CA . ASN A 1 85 ? -7.155 -2.295 -8.276 1.00 97.69 85 ASN A CA 1
ATOM 665 C C . ASN A 1 85 ? -7.390 -3.753 -7.829 1.00 97.69 85 ASN A C 1
ATOM 667 O O . ASN A 1 85 ? -8.530 -4.221 -7.835 1.00 97.69 85 ASN A O 1
ATOM 671 N N . PHE A 1 86 ? -6.355 -4.450 -7.361 1.00 98.00 86 PHE A N 1
ATOM 672 C CA . PHE A 1 86 ? -6.449 -5.836 -6.914 1.00 98.00 86 PHE A CA 1
ATOM 673 C C . PHE A 1 86 ? -7.226 -5.982 -5.595 1.00 98.00 86 PHE A C 1
ATOM 675 O O .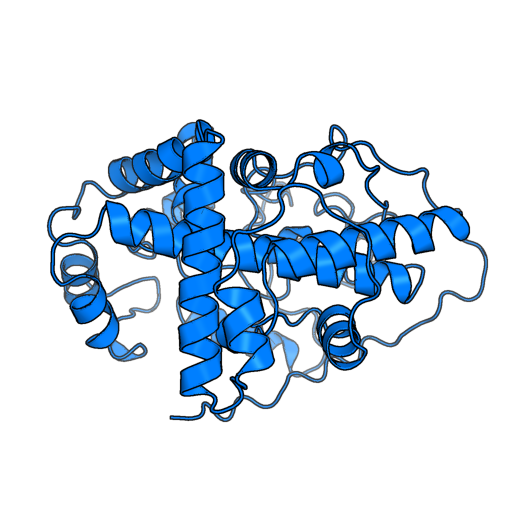 PHE A 1 86 ? -7.974 -6.943 -5.446 1.00 98.00 86 PHE A O 1
ATOM 682 N N . LEU A 1 87 ? -7.148 -5.019 -4.662 1.00 97.31 87 LEU A N 1
ATOM 683 C CA . LEU A 1 87 ? -7.976 -5.057 -3.444 1.00 97.31 87 LEU A CA 1
ATOM 684 C C . LEU A 1 87 ? -9.446 -4.776 -3.749 1.00 97.31 87 LEU A C 1
ATOM 686 O O . LEU A 1 87 ? -10.325 -5.366 -3.124 1.00 9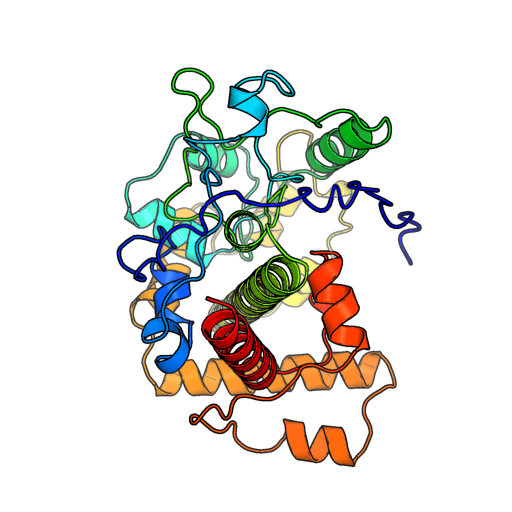7.31 87 LEU A O 1
ATOM 690 N N . VAL A 1 88 ? -9.728 -3.908 -4.725 1.00 97.25 88 VAL A N 1
ATOM 691 C CA . VAL A 1 88 ? -11.099 -3.707 -5.221 1.00 97.25 88 VAL A CA 1
ATOM 692 C C . VAL A 1 88 ? -11.626 -5.006 -5.838 1.00 97.25 88 VAL A C 1
ATOM 694 O O . VAL A 1 88 ? -12.772 -5.382 -5.599 1.00 97.25 88 VAL A O 1
ATOM 697 N N . GLY A 1 89 ? -10.794 -5.730 -6.587 1.00 97.38 89 GLY A N 1
ATOM 698 C CA . GLY A 1 89 ? -11.143 -7.043 -7.128 1.00 97.38 89 GLY A CA 1
ATOM 699 C C . GLY A 1 89 ? -11.400 -8.103 -6.057 1.00 97.38 89 GLY A C 1
ATOM 700 O O . GLY A 1 89 ? -12.394 -8.828 -6.146 1.00 97.38 89 GLY A O 1
ATOM 701 N N . GLU A 1 90 ? -10.561 -8.157 -5.020 1.00 97.44 90 GLU A N 1
ATOM 702 C CA . GLU A 1 90 ? -10.752 -9.054 -3.876 1.00 97.44 90 GLU A CA 1
ATOM 703 C C . GLU A 1 90 ? -12.091 -8.761 -3.190 1.00 97.44 90 GLU A C 1
ATOM 705 O O . GLU A 1 90 ? -12.916 -9.654 -2.984 1.00 97.44 90 GLU A O 1
ATOM 710 N N . TRP A 1 91 ? -12.351 -7.483 -2.918 1.00 95.75 91 TRP A N 1
ATOM 711 C CA . TRP A 1 91 ? -13.603 -7.011 -2.339 1.00 95.75 91 TRP A CA 1
ATOM 712 C C . TRP A 1 91 ? -14.832 -7.393 -3.189 1.00 95.75 91 TRP A C 1
ATOM 714 O O . TRP A 1 91 ? -15.821 -7.913 -2.664 1.00 95.75 91 TRP A O 1
ATOM 724 N N . LEU A 1 92 ? -14.767 -7.203 -4.513 1.00 96.06 92 LEU A N 1
ATOM 725 C CA . LEU A 1 92 ? -15.830 -7.585 -5.454 1.00 96.06 92 LEU A CA 1
ATOM 726 C C . LEU A 1 92 ? -16.080 -9.098 -5.510 1.00 96.06 92 LEU A C 1
ATOM 728 O O . LEU A 1 92 ? -17.163 -9.518 -5.935 1.00 96.06 92 LEU A O 1
ATOM 732 N N . THR A 1 93 ? -15.082 -9.904 -5.153 1.00 95.31 93 THR A N 1
ATOM 733 C CA . THR A 1 93 ? -15.154 -11.372 -5.128 1.00 95.31 93 THR A CA 1
ATOM 734 C C . THR A 1 93 ? -15.748 -11.874 -3.811 1.00 95.31 93 THR A C 1
ATOM 736 O O . THR A 1 93 ? -16.494 -12.849 -3.809 1.00 95.31 93 THR A O 1
ATOM 739 N N . GLN A 1 94 ? -15.529 -11.152 -2.708 1.00 92.62 94 GLN A N 1
ATOM 740 C CA . GLN A 1 94 ? -16.122 -11.440 -1.393 1.00 92.62 94 GLN A CA 1
ATOM 741 C C . GLN A 1 94 ? -17.609 -11.049 -1.271 1.00 92.62 94 GLN A C 1
ATOM 743 O O . GLN A 1 94 ? -18.219 -11.288 -0.232 1.00 92.62 94 GLN A O 1
ATOM 748 N N . GLY A 1 95 ? -18.213 -10.483 -2.322 1.00 83.44 95 GLY A N 1
ATOM 749 C CA . GLY A 1 95 ? -19.647 -10.177 -2.371 1.00 83.44 95 GLY A CA 1
ATOM 750 C C . GLY A 1 95 ? -20.016 -8.703 -2.206 1.00 83.44 95 GLY A C 1
ATOM 751 O O . GLY A 1 95 ? -21.204 -8.398 -2.197 1.00 83.44 95 GLY A O 1
ATOM 752 N N . GLY A 1 96 ? -19.037 -7.795 -2.157 1.00 66.19 96 GLY A N 1
ATOM 753 C CA . GLY A 1 96 ? -19.284 -6.354 -2.099 1.00 66.19 96 GLY A CA 1
ATOM 754 C C . GLY A 1 96 ? -19.826 -5.853 -0.748 1.00 66.19 96 GLY A C 1
ATOM 755 O O . GLY A 1 96 ? -20.478 -6.563 0.009 1.00 66.19 96 GLY A O 1
ATOM 756 N N . HIS A 1 97 ? -19.531 -4.597 -0.430 1.00 67.94 97 HIS A N 1
ATOM 757 C CA . HIS A 1 97 ? -20.027 -3.842 0.719 1.00 67.94 97 HIS A CA 1
ATOM 758 C C . HIS A 1 97 ? -20.415 -2.431 0.261 1.00 67.94 97 HIS A C 1
ATOM 760 O O . HIS A 1 97 ? -19.731 -1.835 -0.573 1.00 67.94 97 HIS A O 1
ATOM 766 N N . ASP A 1 98 ? -21.447 -1.859 0.879 1.00 80.75 98 ASP A N 1
ATOM 767 C CA . ASP A 1 98 ? -22.153 -0.669 0.386 1.00 80.75 98 ASP A CA 1
ATOM 768 C C . ASP A 1 98 ? -21.261 0.536 0.002 1.00 80.75 98 ASP A C 1
ATOM 770 O O . ASP A 1 98 ? -21.557 1.233 -0.971 1.00 80.75 98 ASP A O 1
ATOM 774 N N . VAL A 1 99 ? -20.156 0.808 0.716 1.00 89.00 99 VAL A N 1
ATOM 775 C CA . VAL A 1 99 ? -19.358 2.030 0.481 1.00 89.00 99 VAL A CA 1
ATOM 776 C C . VAL A 1 99 ? -18.575 2.009 -0.835 1.00 89.00 99 VAL A C 1
ATOM 778 O O . VAL A 1 99 ? -18.569 3.011 -1.552 1.00 89.00 99 VAL A O 1
ATOM 781 N N . LEU A 1 100 ? -17.925 0.893 -1.175 1.00 91.75 100 LEU A N 1
ATOM 782 C CA . LEU A 1 100 ? -17.125 0.805 -2.398 1.00 91.75 100 LEU A CA 1
ATOM 783 C C . LEU A 1 100 ? -18.026 0.648 -3.626 1.00 91.75 100 LEU A C 1
ATOM 785 O O . LEU A 1 100 ? -17.725 1.224 -4.671 1.00 91.75 100 LEU A O 1
ATOM 789 N N . ASP A 1 101 ? -19.182 -0.011 -3.486 1.00 93.00 101 ASP A N 1
ATOM 790 C CA . ASP A 1 101 ? -20.221 -0.033 -4.523 1.00 93.00 101 ASP A CA 1
ATOM 791 C C . ASP A 1 101 ? -20.711 1.386 -4.837 1.00 93.00 101 ASP A C 1
ATOM 793 O O . ASP A 1 101 ? -20.777 1.792 -6.003 1.00 93.00 101 ASP A O 1
ATOM 797 N N . MET A 1 102 ? -20.982 2.175 -3.792 1.00 93.38 102 MET A N 1
ATOM 798 C CA . MET A 1 102 ? -21.323 3.585 -3.934 1.00 93.38 102 MET A CA 1
ATOM 799 C C . MET A 1 102 ? -20.190 4.364 -4.619 1.00 93.38 102 MET A C 1
ATOM 801 O O . MET A 1 102 ? -20.459 5.137 -5.536 1.00 93.38 102 MET A O 1
ATOM 805 N N . TRP A 1 103 ? -18.929 4.177 -4.223 1.00 95.00 103 TRP A N 1
ATOM 806 C CA . TRP A 1 103 ? -17.795 4.900 -4.818 1.00 95.00 103 TRP A CA 1
ATOM 807 C C . TRP A 1 103 ? -17.586 4.571 -6.295 1.00 95.00 103 TRP A C 1
ATOM 809 O O . TRP A 1 103 ? -17.345 5.482 -7.091 1.00 95.00 103 TRP A O 1
ATOM 819 N N . LEU A 1 104 ? -17.750 3.306 -6.683 1.00 95.38 104 LEU A N 1
ATOM 820 C CA . LEU A 1 104 ? -17.736 2.902 -8.087 1.00 95.38 104 LEU A CA 1
ATOM 821 C C . LEU A 1 104 ? -18.876 3.564 -8.867 1.00 95.38 104 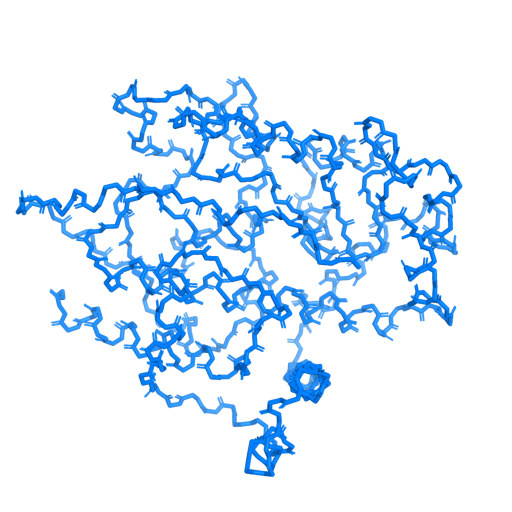LEU A C 1
ATOM 823 O O . LEU A 1 104 ? -18.631 4.144 -9.920 1.00 95.38 104 LEU A O 1
ATOM 827 N N . SER A 1 105 ? -20.100 3.576 -8.323 1.00 95.50 105 SER A N 1
ATOM 828 C CA . SER A 1 105 ? -21.242 4.249 -8.971 1.00 95.50 105 SER A CA 1
ATOM 829 C C . SER A 1 105 ? -21.040 5.762 -9.134 1.00 95.50 105 SER A C 1
ATOM 831 O O . SER A 1 105 ? -21.565 6.372 -10.062 1.00 95.50 105 SER A O 1
ATOM 833 N N . GLN A 1 106 ? -20.233 6.364 -8.257 1.00 96.31 106 GLN A N 1
ATOM 834 C CA . GLN A 1 106 ? -19.849 7.773 -8.303 1.00 96.31 106 GLN A CA 1
ATOM 835 C C . GLN A 1 106 ? -18.683 8.055 -9.257 1.00 96.31 106 GLN A C 1
ATOM 837 O O . GLN A 1 106 ? -18.207 9.187 -9.273 1.00 96.31 106 GLN A O 1
ATOM 842 N N . ARG A 1 107 ? -18.218 7.066 -10.037 1.00 97.06 107 ARG A N 1
ATOM 843 C CA . ARG A 1 107 ? -17.075 7.197 -10.957 1.00 97.06 107 ARG A CA 1
ATOM 844 C C . ARG A 1 107 ? -15.778 7.580 -10.231 1.00 97.06 107 ARG A C 1
ATOM 846 O O . ARG A 1 107 ? -15.004 8.393 -10.722 1.00 97.06 107 ARG A O 1
ATOM 853 N N . ARG A 1 108 ? -15.535 7.037 -9.031 1.00 95.75 108 ARG A N 1
ATOM 854 C CA . ARG A 1 108 ? -14.259 7.230 -8.299 1.00 95.75 108 ARG A CA 1
ATOM 855 C C . ARG A 1 108 ? -13.156 6.252 -8.703 1.00 95.75 108 ARG A C 1
ATOM 857 O O . ARG A 1 108 ? -12.019 6.410 -8.264 1.00 95.75 108 ARG A O 1
ATOM 864 N N . GLY A 1 109 ? -13.519 5.216 -9.454 1.00 95.62 109 GLY A N 1
ATOM 865 C CA . GLY A 1 109 ? -12.596 4.198 -9.931 1.00 95.62 109 GLY A CA 1
ATOM 866 C C . GLY A 1 109 ? -11.881 4.616 -11.211 1.00 95.62 109 GLY A C 1
ATOM 867 O O . GLY A 1 109 ? -12.476 5.247 -12.083 1.00 95.62 109 GLY A O 1
ATOM 868 N N . ASP A 1 110 ? -10.630 4.205 -11.321 1.00 95.12 110 ASP A N 1
ATOM 869 C CA . ASP A 1 110 ? -9.802 4.191 -12.5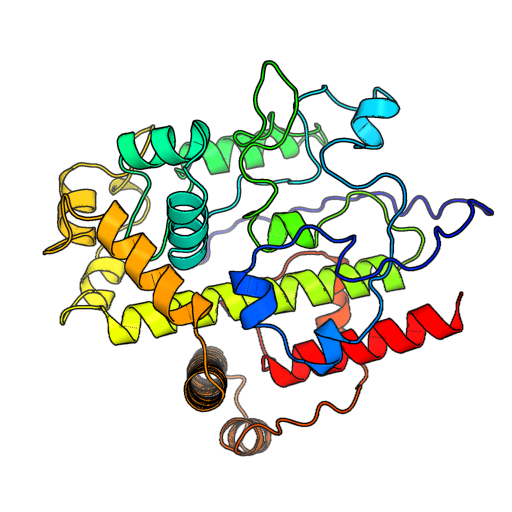19 1.00 95.12 110 ASP A CA 1
ATOM 870 C C . ASP A 1 110 ? -9.021 2.856 -12.571 1.00 95.12 110 ASP A C 1
ATOM 872 O O . ASP A 1 110 ? -9.108 2.052 -11.633 1.00 95.12 110 ASP A O 1
ATOM 876 N N . PRO A 1 111 ? -8.255 2.574 -13.635 1.00 95.44 111 PRO A N 1
ATOM 877 C CA . PRO A 1 111 ? -7.531 1.309 -13.733 1.00 95.44 111 PRO A CA 1
ATOM 878 C C . PRO A 1 111 ? -6.510 1.039 -12.605 1.00 95.44 111 PRO A C 1
ATOM 880 O O . PRO A 1 111 ? -6.191 -0.117 -12.334 1.00 95.44 111 PRO A O 1
ATOM 883 N N . TYR A 1 112 ? -6.017 2.062 -11.901 1.00 95.25 112 TYR A N 1
ATOM 884 C CA . TYR A 1 112 ? -5.105 1.890 -10.764 1.00 95.25 112 TYR A CA 1
ATOM 885 C C . TYR A 1 112 ? -5.855 1.525 -9.484 1.00 95.25 112 TYR A C 1
ATOM 887 O O . TYR A 1 112 ? -5.300 0.856 -8.610 1.00 95.25 112 TYR A O 1
ATOM 895 N N . GLY A 1 113 ? -7.124 1.921 -9.370 1.00 96.12 113 GLY A N 1
ATOM 896 C CA . GLY A 1 113 ? -7.934 1.622 -8.202 1.00 96.12 113 GLY A CA 1
ATOM 897 C C . GLY A 1 113 ? -9.095 2.581 -7.983 1.00 96.12 113 GLY A C 1
ATOM 898 O O . GLY A 1 113 ? -9.557 3.254 -8.897 1.00 96.12 113 GLY A O 1
ATOM 899 N N . ILE A 1 114 ? -9.583 2.650 -6.745 1.00 95.69 114 ILE A N 1
ATOM 900 C CA . ILE A 1 114 ? -10.566 3.652 -6.328 1.00 95.69 114 ILE A CA 1
ATOM 901 C C . ILE A 1 114 ? -9.862 4.736 -5.523 1.00 95.69 114 ILE A C 1
ATOM 903 O O . ILE A 1 114 ? -9.308 4.480 -4.452 1.00 95.69 114 ILE A O 1
ATOM 907 N N . SER A 1 115 ? -9.945 5.964 -6.022 1.00 92.00 115 SER A N 1
ATOM 908 C CA . SER A 1 115 ? -9.322 7.131 -5.409 1.00 92.00 115 SER A CA 1
ATOM 909 C C . SER A 1 115 ? -10.325 7.976 -4.621 1.00 92.00 115 SER A C 1
ATOM 911 O O . SER A 1 115 ? -11.540 7.950 -4.837 1.00 92.00 115 SER A O 1
ATOM 913 N N . VAL A 1 116 ? -9.807 8.760 -3.676 1.00 89.12 116 VAL A N 1
ATOM 914 C CA . VAL A 1 116 ? -10.603 9.718 -2.902 1.00 89.12 116 VAL A CA 1
ATOM 915 C C . VAL A 1 116 ? -10.586 11.068 -3.617 1.00 89.12 116 VAL A C 1
ATOM 917 O O . VAL A 1 116 ? -9.492 11.580 -3.867 1.00 89.12 116 VAL A O 1
ATOM 920 N N . PRO A 1 117 ? -11.751 11.690 -3.897 1.00 90.31 117 PRO A N 1
ATOM 921 C CA . PRO A 1 117 ? -11.786 12.999 -4.535 1.00 90.31 117 PRO A CA 1
ATOM 922 C C . PRO A 1 117 ? -10.932 14.025 -3.767 1.00 90.31 117 PRO A C 1
ATOM 924 O O . PRO A 1 117 ? -11.038 14.086 -2.533 1.00 90.31 117 PRO A O 1
ATOM 927 N N . PRO A 1 118 ? -10.135 14.873 -4.447 1.00 88.88 118 PRO A N 1
ATOM 928 C CA . PRO A 1 118 ? -9.246 15.837 -3.797 1.00 88.88 118 PRO A CA 1
ATOM 929 C C . PRO A 1 118 ? -9.949 16.729 -2.769 1.00 88.88 118 PRO A C 1
ATOM 931 O O . PRO A 1 118 ? -9.412 16.960 -1.691 1.00 88.88 118 PRO A O 1
ATOM 934 N N . ALA A 1 119 ? -11.187 17.154 -3.041 1.00 87.62 119 ALA A N 1
ATOM 935 C CA . ALA A 1 119 ? -11.983 17.950 -2.106 1.00 87.62 119 ALA A CA 1
ATOM 936 C C . ALA A 1 119 ? -12.308 17.202 -0.799 1.00 87.62 119 ALA A C 1
ATOM 938 O O . ALA A 1 119 ? -12.327 17.802 0.274 1.00 87.62 119 ALA A O 1
ATOM 939 N N . VAL A 1 120 ? -12.556 15.889 -0.863 1.00 86.12 120 VAL A N 1
ATOM 940 C CA . VAL A 1 120 ? -12.786 15.060 0.331 1.00 86.12 120 VAL A CA 1
ATOM 941 C C . VAL A 1 120 ? -11.481 14.898 1.103 1.00 86.12 120 VAL A C 1
ATOM 943 O O . VAL A 1 120 ? -11.462 15.089 2.318 1.00 86.12 120 VAL A O 1
ATOM 946 N N . ARG A 1 121 ? -10.379 14.612 0.401 1.00 84.81 121 ARG A N 1
ATOM 947 C CA . ARG A 1 121 ? -9.047 14.518 1.006 1.00 84.81 121 ARG A CA 1
ATOM 948 C C . ARG A 1 121 ? -8.663 15.819 1.720 1.00 84.81 121 ARG A C 1
ATOM 950 O O . ARG A 1 121 ? -8.309 15.765 2.893 1.00 84.81 121 ARG A O 1
ATOM 957 N N . HIS A 1 122 ? -8.826 16.965 1.062 1.00 85.62 122 HIS A N 1
ATOM 958 C CA . HIS A 1 122 ? -8.554 18.287 1.629 1.00 85.62 122 HIS A CA 1
ATOM 959 C C . HIS A 1 122 ? -9.361 18.539 2.904 1.00 85.62 122 HIS A C 1
ATOM 961 O O . HIS A 1 122 ? -8.799 18.930 3.917 1.00 85.62 122 HIS A O 1
ATOM 967 N N . LYS A 1 123 ? -10.661 18.218 2.908 1.00 85.50 123 LYS A N 1
ATOM 968 C CA . LYS A 1 123 ? -11.496 18.338 4.115 1.00 85.50 123 LYS A CA 1
ATOM 969 C C . LYS A 1 123 ? -10.992 17.472 5.271 1.00 85.50 123 LYS A C 1
ATOM 971 O O . LYS A 1 123 ? -11.004 17.913 6.417 1.00 85.50 123 LYS A O 1
ATOM 976 N N . HIS A 1 124 ? -10.552 16.241 4.996 1.00 81.06 124 HIS A N 1
ATOM 977 C CA . HIS A 1 124 ? -9.946 15.381 6.021 1.00 81.06 124 HIS A CA 1
ATOM 978 C C . HIS A 1 124 ? -8.609 15.940 6.534 1.00 81.06 124 HIS A C 1
ATOM 980 O O . HIS A 1 124 ? -8.295 15.771 7.711 1.00 81.06 124 HIS A O 1
ATOM 986 N N . GLU A 1 125 ? -7.827 16.579 5.665 1.00 80.12 125 GLU A N 1
ATOM 987 C CA . GLU A 1 125 ? -6.564 17.239 6.005 1.00 80.12 125 GLU A CA 1
ATOM 988 C C . GLU A 1 125 ? -6.792 18.501 6.860 1.00 80.12 125 GLU A C 1
ATOM 990 O O . GLU A 1 125 ? -6.160 18.647 7.906 1.00 80.12 125 GLU A O 1
ATOM 995 N N . GLU A 1 126 ? -7.736 19.367 6.480 1.00 84.12 126 GLU A N 1
ATOM 996 C CA . GLU A 1 126 ? -8.130 20.576 7.222 1.00 84.12 126 GLU A CA 1
ATOM 997 C C . GLU A 1 126 ? -8.680 20.250 8.608 1.00 84.12 126 GLU A C 1
ATOM 999 O O . GLU A 1 126 ? -8.250 20.845 9.593 1.00 84.12 126 GLU A O 1
ATOM 1004 N N . ALA A 1 127 ? -9.557 19.245 8.713 1.00 80.00 127 ALA A N 1
ATOM 1005 C CA . ALA A 1 127 ? -10.164 18.828 9.980 1.00 80.00 127 ALA A CA 1
ATOM 1006 C C . ALA A 1 127 ? -9.146 18.362 11.043 1.00 80.00 127 ALA A C 1
ATOM 1008 O O . ALA A 1 127 ? -9.524 18.087 12.184 1.00 80.00 127 ALA A O 1
ATOM 1009 N N . ARG A 1 128 ? -7.863 18.244 10.679 1.00 71.44 128 ARG A N 1
ATOM 1010 C CA . ARG A 1 128 ? -6.761 17.893 11.580 1.00 71.44 128 ARG A CA 1
ATOM 1011 C C . ARG A 1 128 ? -5.841 19.026 11.975 1.00 71.44 128 ARG A C 1
ATOM 1013 O O . ARG A 1 128 ? -5.074 18.839 12.918 1.00 71.44 128 ARG A O 1
ATOM 1020 N N . GLN A 1 129 ? -5.861 20.149 11.266 1.00 71.06 129 GLN A N 1
ATOM 1021 C CA . GLN A 1 129 ? -4.878 21.210 11.496 1.00 71.06 129 GLN A CA 1
ATOM 1022 C C . GLN A 1 129 ? -4.964 21.778 12.922 1.00 71.06 129 GLN A C 1
ATOM 1024 O O . GLN A 1 129 ? -3.936 22.137 13.490 1.00 71.06 129 GLN A O 1
ATOM 1029 N N . ASP A 1 130 ? -6.141 21.720 13.549 1.00 64.00 130 ASP A N 1
ATOM 1030 C CA . ASP A 1 130 ? -6.383 22.248 14.898 1.00 64.00 130 ASP A CA 1
ATOM 1031 C C . ASP A 1 130 ? -6.165 21.223 16.029 1.00 64.00 130 ASP A C 1
ATOM 1033 O O . ASP A 1 130 ? -6.637 21.408 17.150 1.00 64.00 130 ASP A O 1
ATOM 1037 N N . GLY A 1 131 ? -5.516 20.085 15.752 1.00 58.12 131 GLY A N 1
ATOM 1038 C CA . GLY A 1 131 ? -5.407 18.984 16.722 1.00 58.12 131 GLY A CA 1
ATOM 1039 C C . GLY A 1 131 ? -6.741 18.273 16.996 1.00 58.12 131 GLY A C 1
ATOM 1040 O O . GLY A 1 131 ? -6.821 17.406 17.868 1.00 58.12 131 GLY A O 1
ATOM 1041 N N . GLY A 1 132 ? -7.782 18.621 16.231 1.00 60.44 132 GLY A N 1
ATOM 1042 C CA . GLY A 1 132 ? -9.045 17.904 16.173 1.00 60.44 132 GLY A CA 1
ATOM 1043 C C . GLY A 1 132 ? -8.864 16.488 15.626 1.00 60.44 132 GLY A C 1
ATOM 1044 O O . GLY A 1 132 ? -7.896 16.156 14.940 1.00 60.44 132 GLY A O 1
ATOM 1045 N N . LEU A 1 133 ? -9.823 15.619 15.930 1.00 61.94 133 LEU A N 1
ATOM 1046 C CA . LEU A 1 133 ? -9.706 14.180 15.671 1.00 61.94 133 LEU A CA 1
ATOM 1047 C C . LEU A 1 133 ? -9.925 13.817 14.190 1.00 61.94 133 LEU A C 1
ATOM 1049 O O . LEU A 1 133 ? -9.787 12.652 13.818 1.00 61.94 133 LEU A O 1
ATOM 1053 N N . GLY A 1 134 ? -10.195 14.809 13.335 1.00 70.50 134 GLY A N 1
ATOM 1054 C CA . GLY A 1 134 ? -10.511 14.662 11.915 1.00 70.50 134 GLY A CA 1
ATOM 1055 C C . GLY A 1 134 ? -12.015 14.544 11.643 1.00 70.50 134 GLY A C 1
ATOM 1056 O O . GLY A 1 134 ? -12.845 14.881 12.486 1.00 70.50 134 GLY A O 1
ATOM 1057 N N . LEU A 1 135 ? -12.361 14.035 10.460 1.00 79.31 135 LEU A N 1
ATOM 1058 C CA . LEU A 1 135 ? -13.726 13.652 10.076 1.00 79.31 135 LEU A CA 1
ATOM 1059 C C . LEU A 1 135 ? -13.958 12.147 10.300 1.00 79.31 135 LEU A C 1
ATOM 1061 O O . LEU A 1 135 ? -12.985 11.385 10.270 1.00 79.31 135 LEU A O 1
ATOM 1065 N N . PRO A 1 136 ? -15.221 11.702 10.471 1.00 83.12 136 PRO A N 1
ATOM 1066 C CA . PRO A 1 136 ? -15.555 10.282 10.514 1.00 83.12 136 PRO A CA 1
ATOM 1067 C C . PRO A 1 136 ? -14.977 9.531 9.318 1.00 83.12 136 PRO A C 1
ATOM 1069 O O . PRO A 1 136 ? -14.955 10.045 8.197 1.00 83.12 136 PRO A O 1
ATOM 1072 N N . CYS A 1 137 ? -14.501 8.311 9.556 1.00 85.00 137 CYS A N 1
ATOM 1073 C CA . CYS A 1 137 ? -13.986 7.483 8.477 1.00 85.00 137 CYS A CA 1
ATOM 1074 C C . CYS A 1 137 ? -15.146 7.111 7.548 1.00 85.00 137 CYS A C 1
ATOM 1076 O O . CYS A 1 137 ? -16.124 6.507 7.981 1.00 85.00 137 CYS A O 1
ATOM 1078 N N . SER A 1 138 ? -15.020 7.449 6.267 1.00 86.69 138 SER A N 1
ATOM 1079 C CA . SER A 1 138 ? -16.052 7.179 5.259 1.00 86.69 138 SER A CA 1
ATOM 1080 C C . SER A 1 138 ? -16.304 5.684 5.026 1.00 86.69 138 SER A C 1
ATOM 1082 O O . SER A 1 138 ? -17.335 5.325 4.471 1.00 86.69 138 SER A O 1
ATOM 1084 N N . LEU A 1 139 ? -15.389 4.823 5.479 1.00 88.38 139 LEU A N 1
ATOM 1085 C CA . LEU A 1 139 ? -15.468 3.366 5.382 1.00 88.38 139 LEU A CA 1
ATOM 1086 C C . LEU A 1 139 ? -16.209 2.714 6.560 1.00 88.38 139 LEU A C 1
ATOM 1088 O O . LEU A 1 139 ? -16.449 1.505 6.539 1.00 88.38 139 LEU A O 1
ATOM 1092 N N . VAL A 1 140 ? -16.545 3.479 7.601 1.00 85.75 140 VAL A N 1
ATOM 1093 C CA . VAL A 1 140 ? -17.297 2.983 8.757 1.00 85.75 140 VAL A CA 1
ATOM 1094 C C . VAL A 1 140 ? -18.788 3.090 8.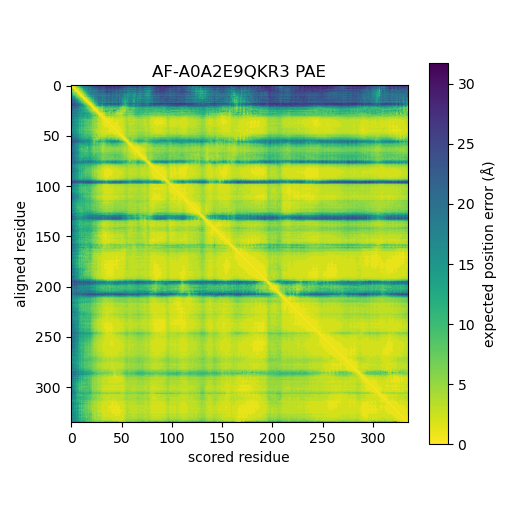473 1.00 85.75 140 VAL A C 1
ATOM 1096 O O . VAL A 1 140 ? -19.293 4.161 8.142 1.00 85.75 140 VAL A O 1
ATOM 1099 N N . ASP A 1 141 ? -19.508 1.986 8.646 1.00 85.06 141 ASP A N 1
ATOM 1100 C CA . ASP A 1 141 ? -20.962 1.988 8.587 1.00 85.06 141 ASP A CA 1
ATOM 1101 C C . ASP A 1 141 ? -21.523 2.779 9.779 1.00 85.06 141 ASP A C 1
ATOM 1103 O O . ASP A 1 141 ? -21.252 2.479 10.944 1.00 85.06 141 ASP A O 1
ATOM 1107 N N . GLY A 1 142 ? -22.313 3.813 9.488 1.00 81.19 142 GLY A N 1
ATOM 1108 C CA . GLY A 1 142 ? -22.816 4.735 10.506 1.00 81.19 142 GLY A CA 1
ATOM 1109 C C . GLY A 1 142 ? -23.824 4.124 11.486 1.00 81.19 142 GLY A C 1
ATOM 1110 O O . GLY A 1 142 ? -24.072 4.723 12.530 1.00 81.19 142 GLY A O 1
ATOM 1111 N N . LYS A 1 143 ? -24.413 2.959 11.178 1.00 83.25 143 LYS A N 1
ATOM 1112 C CA . LYS A 1 143 ? -25.408 2.290 12.034 1.00 83.25 143 LYS A CA 1
ATOM 1113 C C . LYS A 1 143 ? -24.756 1.304 12.999 1.00 83.25 143 LYS A C 1
ATOM 1115 O O . LYS A 1 143 ? -25.109 1.258 14.171 1.00 83.25 143 LYS A O 1
ATOM 1120 N N . THR A 1 144 ? -23.828 0.503 12.493 1.00 83.56 144 THR A N 1
ATOM 1121 C CA . THR A 1 144 ? -23.133 -0.567 13.215 1.00 83.56 144 THR A CA 1
ATOM 1122 C C . THR A 1 144 ? -21.840 -0.083 13.858 1.00 8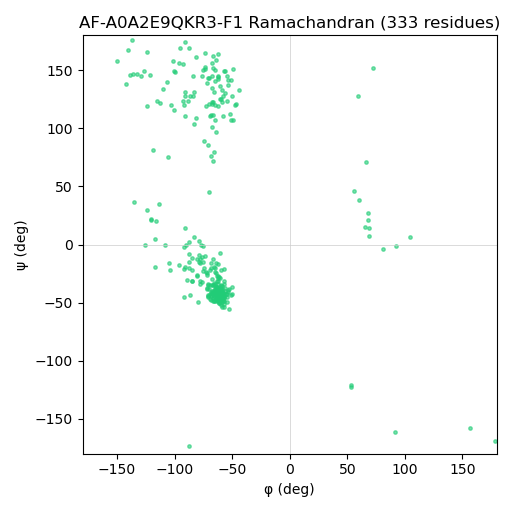3.56 144 THR A C 1
ATOM 1124 O O . THR A 1 144 ? -21.342 -0.723 14.782 1.00 83.56 144 THR A O 1
ATOM 1127 N N . GLY A 1 145 ? -21.275 1.024 13.367 1.00 79.88 145 GLY A N 1
ATOM 1128 C CA . GLY A 1 145 ? -19.962 1.507 13.773 1.00 79.88 145 GLY A CA 1
ATOM 1129 C C . GLY A 1 145 ? -18.818 0.603 13.313 1.00 79.88 145 GLY A C 1
ATOM 1130 O O . GLY A 1 145 ? -17.708 0.749 13.815 1.00 79.88 145 GLY A O 1
ATOM 1131 N N . ARG A 1 146 ? -19.041 -0.333 12.384 1.00 83.06 146 ARG A N 1
ATOM 1132 C CA . ARG A 1 146 ? -18.000 -1.263 11.920 1.00 83.06 146 ARG A CA 1
ATOM 1133 C C . ARG A 1 146 ? -17.404 -0.831 10.591 1.00 83.06 146 ARG A C 1
ATOM 1135 O O . ARG A 1 146 ? -18.073 -0.215 9.765 1.00 83.06 146 ARG A O 1
ATOM 1142 N N . CYS A 1 147 ? -16.129 -1.154 10.385 1.00 86.38 147 CYS A N 1
ATOM 1143 C CA . CYS A 1 147 ? -15.471 -0.911 9.105 1.00 86.38 147 CYS A CA 1
ATOM 1144 C C . CYS A 1 147 ? -16.029 -1.871 8.046 1.00 86.38 147 CYS A C 1
ATOM 1146 O O . CYS A 1 147 ? -15.931 -3.088 8.187 1.00 86.38 147 CYS A O 1
ATOM 1148 N N . THR A 1 148 ? -16.587 -1.316 6.975 1.00 87.75 148 THR A N 1
ATOM 1149 C CA . THR A 1 148 ? -17.209 -2.083 5.884 1.00 87.75 148 THR A CA 1
ATOM 1150 C C . THR A 1 148 ? -16.199 -2.733 4.949 1.00 87.75 148 THR A C 1
ATOM 1152 O O . THR A 1 148 ? -16.580 -3.558 4.143 1.00 87.75 148 THR A O 1
ATOM 1155 N N . VAL A 1 149 ? -14.913 -2.394 5.039 1.00 90.62 149 VAL A N 1
ATOM 1156 C CA . VAL A 1 149 ? -13.853 -2.978 4.197 1.00 90.62 149 VAL A CA 1
ATOM 1157 C C . VAL A 1 149 ? -12.784 -3.679 5.031 1.00 90.62 149 VAL A C 1
ATOM 1159 O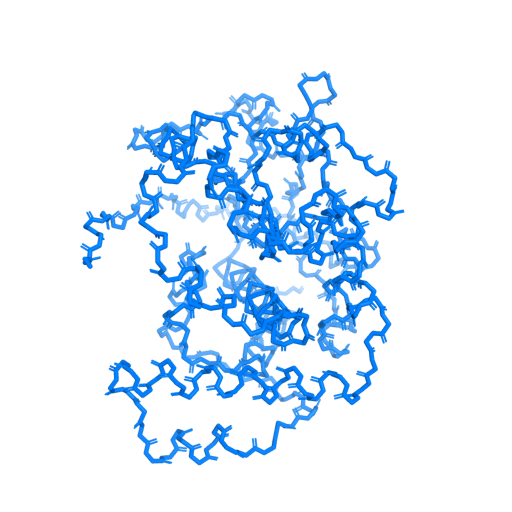 O . VAL A 1 149 ? -11.639 -3.799 4.611 1.00 90.62 149 VAL A O 1
ATOM 1162 N N . TYR A 1 150 ? -13.112 -4.078 6.262 1.00 89.38 150 TYR A N 1
ATOM 1163 C CA . TYR A 1 150 ? -12.112 -4.494 7.245 1.00 89.38 150 TYR A CA 1
ATOM 1164 C C . TYR A 1 150 ? -11.209 -5.641 6.760 1.00 89.38 150 TYR A C 1
ATOM 1166 O O . TYR A 1 150 ? -10.010 -5.625 7.040 1.00 89.38 150 TYR A O 1
ATOM 1174 N N . THR A 1 151 ? -11.762 -6.598 6.010 1.00 91.06 151 THR A N 1
ATOM 1175 C CA . THR A 1 151 ? -11.043 -7.756 5.449 1.00 91.06 151 THR A CA 1
ATOM 1176 C C . THR A 1 151 ? -10.120 -7.404 4.287 1.00 91.06 151 THR A C 1
ATOM 1178 O O . THR A 1 151 ? -9.143 -8.105 4.065 1.00 91.06 151 THR A O 1
ATOM 1181 N N . VAL A 1 152 ? -10.390 -6.301 3.591 1.00 93.31 152 VAL A N 1
ATOM 1182 C CA . VAL A 1 152 ? -9.729 -5.857 2.348 1.00 93.31 152 VAL A CA 1
ATOM 1183 C C . VAL A 1 152 ? -9.159 -4.445 2.499 1.00 93.31 152 VAL A C 1
ATOM 1185 O O . VAL A 1 152 ? -9.124 -3.649 1.561 1.00 93.31 152 VAL A O 1
ATOM 1188 N N . ARG A 1 153 ? -8.766 -4.092 3.727 1.00 91.88 153 ARG A N 1
ATOM 1189 C CA . ARG A 1 153 ? -8.333 -2.735 4.058 1.00 91.88 153 ARG A CA 1
ATOM 1190 C C . ARG A 1 153 ? -6.954 -2.429 3.449 1.00 91.88 153 ARG A C 1
ATOM 1192 O O . ARG A 1 153 ? -6.079 -3.289 3.535 1.00 91.88 153 ARG A O 1
ATOM 1199 N N . PRO A 1 154 ? -6.733 -1.220 2.899 1.00 93.62 154 PRO A N 1
ATOM 1200 C CA . PRO A 1 154 ? -5.438 -0.827 2.337 1.00 93.62 154 PRO A CA 1
ATOM 1201 C C . PRO A 1 154 ? -4.311 -0.799 3.378 1.00 93.62 154 PRO A C 1
ATOM 1203 O O . PRO A 1 154 ? -4.567 -0.731 4.586 1.00 93.62 154 PRO A O 1
ATOM 1206 N N . ALA A 1 155 ? -3.061 -0.774 2.912 1.00 93.62 155 ALA A N 1
ATOM 1207 C CA . ALA A 1 155 ? -1.852 -0.878 3.733 1.00 93.62 155 ALA A CA 1
ATOM 1208 C C . ALA A 1 155 ? -1.819 0.110 4.913 1.00 93.62 155 ALA A C 1
ATOM 1210 O O . ALA A 1 155 ? -1.515 -0.271 6.046 1.00 93.62 155 ALA A O 1
ATOM 1211 N N . ILE A 1 156 ? -2.208 1.369 4.697 1.00 88.88 156 ILE A N 1
ATOM 1212 C CA . ILE A 1 156 ? -2.225 2.384 5.765 1.00 88.88 156 ILE A CA 1
ATOM 1213 C C . ILE A 1 156 ? -3.191 2.040 6.908 1.00 88.88 156 ILE A C 1
ATOM 1215 O O . ILE A 1 156 ? -2.925 2.354 8.068 1.00 88.88 156 ILE A O 1
ATOM 1219 N N . CYS A 1 157 ? -4.297 1.353 6.612 1.00 87.75 157 CYS A N 1
ATOM 1220 C CA . CYS A 1 157 ? -5.245 0.881 7.620 1.00 87.75 157 CYS A CA 1
ATOM 1221 C C . CYS A 1 157 ? -4.754 -0.376 8.353 1.00 87.75 157 CYS A C 1
ATOM 1223 O O . CYS A 1 157 ? -5.348 -0.755 9.362 1.00 87.75 157 CYS A O 1
ATOM 1225 N N . MET A 1 158 ? -3.708 -1.037 7.849 1.00 86.62 158 MET A N 1
ATOM 1226 C CA . MET A 1 158 ? -3.072 -2.179 8.503 1.00 86.62 158 MET A CA 1
ATOM 1227 C C . MET A 1 158 ? -2.003 -1.744 9.500 1.00 86.62 158 MET A C 1
ATOM 1229 O O . MET A 1 158 ? -1.953 -2.320 10.578 1.00 86.62 158 MET A O 1
ATOM 1233 N N . GLY A 1 159 ? -1.157 -0.769 9.144 1.00 79.25 159 GLY A N 1
ATOM 1234 C CA . GLY A 1 159 ? 0.043 -0.457 9.930 1.00 79.25 159 GLY A CA 1
ATOM 1235 C C . GLY A 1 159 ? 0.031 0.847 10.724 1.00 79.25 159 GLY A C 1
ATOM 1236 O O . GLY A 1 159 ? 1.012 1.147 11.401 1.00 79.25 159 GLY A O 1
ATOM 1237 N N . PHE A 1 160 ? -1.045 1.640 10.674 1.00 76.62 160 PHE A N 1
ATOM 1238 C CA . PHE A 1 160 ? -1.141 2.867 11.467 1.00 76.62 160 PHE A CA 1
ATOM 1239 C C . PHE A 1 160 ? -1.996 2.698 12.731 1.00 76.62 160 PHE A C 1
ATOM 1241 O O . PHE A 1 160 ? -3.222 2.557 12.674 1.00 76.62 160 PHE A O 1
ATOM 1248 N N . HIS A 1 161 ? -1.353 2.851 13.888 1.00 79.25 161 HIS A N 1
ATOM 1249 C CA . HIS A 1 161 ? -1.992 2.876 15.201 1.00 79.25 161 HIS A CA 1
ATOM 1250 C C . HIS A 1 161 ? -1.702 4.185 15.948 1.00 79.25 161 HIS A C 1
ATOM 1252 O O . HIS A 1 161 ? -0.619 4.761 15.852 1.00 79.25 161 HIS A O 1
ATOM 1258 N N . CYS A 1 162 ? -2.679 4.657 16.729 1.00 74.50 162 CYS A N 1
ATOM 1259 C CA . CYS A 1 162 ? -2.557 5.908 17.490 1.00 74.50 162 CYS A CA 1
ATOM 1260 C C . CYS A 1 162 ? -1.647 5.788 18.720 1.00 74.50 162 CYS A C 1
ATOM 1262 O O . CYS A 1 162 ? -1.201 6.802 19.252 1.00 74.50 162 CYS A O 1
ATOM 1264 N N . LEU A 1 163 ? -1.419 4.570 19.211 1.00 78.25 163 LEU A N 1
ATOM 1265 C CA . LEU A 1 163 ? -0.647 4.313 20.417 1.00 78.25 163 LEU A CA 1
ATOM 1266 C C . LEU A 1 163 ? 0.188 3.053 20.238 1.00 78.25 163 LEU A C 1
ATOM 1268 O O . LEU A 1 163 ? -0.313 2.045 19.753 1.00 78.25 163 LEU A O 1
ATOM 1272 N N . TYR A 1 164 ? 1.431 3.110 20.704 1.00 84.19 164 TYR A N 1
ATOM 1273 C CA . TYR A 1 164 ? 2.336 1.971 20.748 1.00 84.19 164 TYR A CA 1
ATOM 1274 C C . TYR A 1 164 ? 2.926 1.849 22.154 1.00 84.19 164 TYR A C 1
ATOM 1276 O O . TYR A 1 164 ? 3.179 2.878 22.785 1.00 84.19 164 TYR A O 1
ATOM 1284 N N . PRO A 1 165 ? 3.164 0.626 22.657 1.00 84.56 165 PRO A N 1
ATOM 1285 C CA . PRO A 1 165 ? 3.764 0.425 23.975 1.00 84.56 165 PRO A CA 1
ATOM 1286 C C . PRO A 1 165 ? 5.225 0.889 24.020 1.00 84.56 165 PRO A C 1
ATOM 1288 O O . PRO A 1 165 ? 5.703 1.322 25.064 1.00 84.56 165 PRO A O 1
ATOM 1291 N N . HIS A 1 166 ? 5.928 0.823 22.887 1.00 88.31 166 HIS A N 1
ATOM 1292 C CA . HIS A 1 166 ? 7.344 1.147 22.778 1.00 88.31 166 HIS A CA 1
ATOM 1293 C C . HIS A 1 166 ? 7.683 1.695 21.382 1.00 88.31 166 HIS A C 1
ATOM 1295 O O . HIS A 1 166 ? 6.974 1.422 20.409 1.00 88.31 166 HIS A O 1
ATOM 1301 N N . VAL A 1 167 ? 8.789 2.440 21.257 1.00 91.31 167 VAL A N 1
ATOM 1302 C CA . VAL A 1 167 ? 9.236 3.000 19.965 1.00 91.31 167 VAL A CA 1
ATOM 1303 C C . VAL A 1 167 ? 9.512 1.911 18.926 1.00 91.31 167 VAL A C 1
ATOM 1305 O O . VAL A 1 167 ? 9.175 2.093 17.763 1.00 91.31 167 VAL A O 1
ATOM 1308 N N . LEU A 1 168 ? 10.023 0.748 19.345 1.00 93.19 168 LEU A N 1
ATOM 1309 C CA . LEU A 1 168 ? 10.254 -0.382 18.438 1.00 93.19 168 LEU A CA 1
ATOM 1310 C C . LEU A 1 168 ? 8.956 -0.959 17.866 1.00 93.19 168 LEU A C 1
ATOM 1312 O O . LEU A 1 168 ? 8.954 -1.349 16.711 1.00 93.19 168 LEU A O 1
ATOM 1316 N N . TRP A 1 169 ? 7.840 -0.954 18.607 1.00 92.19 169 TRP A N 1
ATOM 1317 C CA . TRP A 1 169 ? 6.541 -1.378 18.061 1.00 92.19 169 TRP A CA 1
ATOM 1318 C C . TRP A 1 169 ? 6.076 -0.404 16.987 1.00 92.19 169 TRP A C 1
ATOM 1320 O O . TRP A 1 169 ? 5.593 -0.816 15.938 1.00 92.19 169 TRP A O 1
ATOM 1330 N N . ARG A 1 170 ? 6.238 0.897 17.248 1.00 91.94 170 ARG A N 1
ATOM 1331 C CA . ARG A 1 170 ? 5.912 1.943 16.278 1.00 91.94 170 ARG A CA 1
ATOM 1332 C C . ARG A 1 170 ? 6.741 1.792 15.007 1.00 91.94 170 ARG A C 1
ATOM 1334 O O . ARG A 1 170 ? 6.198 1.906 13.917 1.00 91.94 170 ARG A O 1
ATOM 1341 N N . GLU A 1 171 ? 8.036 1.529 15.151 1.00 95.19 171 GLU A N 1
ATOM 1342 C CA . GLU A 1 171 ? 8.928 1.286 14.021 1.00 95.19 171 GLU A CA 1
ATOM 1343 C C . GLU A 1 171 ? 8.609 -0.022 13.286 1.00 95.19 171 GLU A C 1
ATOM 1345 O O . GLU A 1 171 ? 8.558 -0.013 12.063 1.00 95.19 171 GLU A O 1
ATOM 1350 N N . TRP A 1 172 ? 8.310 -1.112 13.997 1.00 95.50 172 TRP A N 1
ATOM 1351 C CA . TRP A 1 172 ? 7.908 -2.391 13.402 1.00 95.50 172 TRP A CA 1
ATOM 1352 C C . TRP A 1 172 ? 6.628 -2.247 12.571 1.00 95.50 172 TRP A C 1
ATOM 1354 O O . TRP A 1 172 ? 6.594 -2.654 11.412 1.00 95.50 172 TRP A O 1
ATOM 1364 N N . TRP A 1 173 ? 5.596 -1.590 13.112 1.00 93.50 173 TRP A N 1
ATOM 1365 C CA . TRP A 1 173 ? 4.341 -1.344 12.389 1.00 93.50 173 TRP A CA 1
ATOM 1366 C C . TRP A 1 173 ? 4.511 -0.337 11.249 1.00 93.50 173 TRP A C 1
ATOM 1368 O O . TRP A 1 173 ? 3.914 -0.507 10.188 1.00 93.50 173 TRP A O 1
ATOM 1378 N N . GLY A 1 174 ? 5.369 0.672 11.425 1.00 94.12 174 GLY A N 1
ATOM 1379 C CA . GLY A 1 174 ? 5.746 1.600 10.359 1.00 94.12 174 GLY A CA 1
ATOM 1380 C C . GLY A 1 174 ? 6.500 0.916 9.214 1.00 94.12 174 GLY A C 1
ATOM 1381 O O . GLY A 1 174 ? 6.237 1.215 8.051 1.00 94.12 174 GLY A O 1
ATOM 1382 N N . CYS A 1 175 ? 7.383 -0.032 9.533 1.00 97.12 175 CYS A N 1
ATOM 1383 C CA . CYS A 1 175 ? 8.074 -0.882 8.566 1.00 97.12 175 CYS A CA 1
ATOM 1384 C C . CYS A 1 175 ? 7.087 -1.805 7.846 1.00 97.12 175 CYS A C 1
ATOM 1386 O O . CYS A 1 175 ? 7.098 -1.882 6.621 1.00 97.12 175 CYS A O 1
ATOM 1388 N N . PHE A 1 176 ? 6.159 -2.424 8.583 1.00 95.94 176 PHE A N 1
ATOM 1389 C CA . PHE A 1 176 ? 5.120 -3.264 7.992 1.00 95.94 176 PHE A CA 1
ATOM 1390 C C . PHE A 1 176 ? 4.206 -2.478 7.044 1.00 95.94 176 PHE A C 1
ATOM 1392 O O . PHE A 1 176 ? 3.920 -2.938 5.942 1.00 95.94 176 PHE A O 1
ATOM 1399 N N . TYR A 1 177 ? 3.798 -1.264 7.432 1.00 94.81 177 TYR A N 1
ATOM 1400 C CA . TYR A 1 177 ? 3.069 -0.353 6.550 1.00 94.81 177 TYR A CA 1
ATOM 1401 C C . TYR A 1 177 ? 3.858 -0.051 5.273 1.00 94.81 177 TYR A C 1
ATOM 1403 O O . TYR A 1 177 ? 3.315 -0.212 4.184 1.00 94.81 177 TYR A O 1
ATOM 1411 N N . ALA A 1 178 ? 5.126 0.352 5.399 1.00 96.62 178 ALA A N 1
ATOM 1412 C CA . ALA A 1 178 ? 5.981 0.657 4.253 1.00 96.62 178 ALA A CA 1
ATOM 1413 C C . ALA A 1 178 ? 6.113 -0.539 3.299 1.00 96.62 178 ALA A C 1
ATOM 1415 O O . ALA A 1 178 ? 5.987 -0.375 2.090 1.00 96.62 178 ALA A O 1
ATOM 1416 N N . LEU A 1 179 ? 6.296 -1.744 3.846 1.00 97.62 179 LEU A N 1
ATOM 1417 C CA . LEU A 1 179 ? 6.368 -2.979 3.072 1.00 97.62 179 LEU A CA 1
ATOM 1418 C C . LEU A 1 179 ? 5.061 -3.260 2.314 1.00 97.62 179 LEU A C 1
ATOM 1420 O O . LEU A 1 179 ? 5.099 -3.559 1.123 1.00 97.62 179 LEU A O 1
ATOM 1424 N N . LEU A 1 180 ? 3.906 -3.152 2.980 1.00 97.06 180 LEU A N 1
ATOM 1425 C CA . LEU A 1 180 ? 2.605 -3.372 2.340 1.00 97.06 180 LEU A CA 1
ATOM 1426 C C . LEU A 1 180 ? 2.284 -2.312 1.279 1.00 97.06 180 LEU A C 1
ATOM 1428 O O . LEU A 1 180 ? 1.736 -2.652 0.234 1.00 97.06 180 LEU A O 1
ATOM 1432 N N . GLU A 1 181 ? 2.627 -1.048 1.528 1.00 96.62 181 GLU A N 1
ATOM 1433 C CA . GLU A 1 181 ? 2.434 0.041 0.566 1.00 96.62 181 GLU A CA 1
ATOM 1434 C C . GLU A 1 181 ? 3.352 -0.134 -0.654 1.00 96.62 181 GLU A C 1
ATOM 1436 O O . GLU A 1 181 ? 2.917 0.044 -1.789 1.00 96.62 181 GLU A O 1
ATOM 1441 N N . LEU A 1 182 ? 4.603 -0.564 -0.447 1.00 97.31 182 LEU A N 1
ATOM 1442 C CA . LEU A 1 182 ? 5.529 -0.858 -1.540 1.00 97.31 182 LEU A CA 1
ATOM 1443 C C . LEU A 1 182 ? 5.037 -2.034 -2.397 1.00 97.31 182 LEU A C 1
ATOM 1445 O O . LEU A 1 182 ? 5.072 -1.951 -3.625 1.00 97.31 182 LEU A O 1
ATOM 1449 N N . TRP A 1 183 ? 4.524 -3.097 -1.767 1.00 97.62 183 TRP A N 1
ATOM 1450 C CA . TRP A 1 183 ? 3.870 -4.203 -2.473 1.00 97.62 183 TRP A CA 1
ATOM 1451 C C . TRP A 1 183 ? 2.641 -3.739 -3.248 1.00 97.62 183 TRP A C 1
ATOM 1453 O O . TRP A 1 183 ? 2.455 -4.143 -4.392 1.00 97.62 183 TRP A O 1
ATOM 1463 N N . GLN A 1 184 ? 1.816 -2.886 -2.640 1.00 97.38 184 GLN A N 1
ATOM 1464 C CA . GLN A 1 184 ? 0.612 -2.347 -3.257 1.00 97.38 184 GLN A CA 1
ATOM 1465 C C . GLN A 1 184 ? 0.927 -1.579 -4.543 1.00 97.38 184 GLN A C 1
ATOM 1467 O O . GLN A 1 184 ? 0.353 -1.890 -5.584 1.00 97.38 184 GLN A O 1
ATOM 1472 N N . GLU A 1 185 ? 1.838 -0.609 -4.483 1.00 96.69 185 GLU A N 1
ATOM 1473 C CA . GLU A 1 185 ? 2.217 0.198 -5.648 1.00 96.69 185 GLU A CA 1
ATOM 1474 C C . GLU A 1 185 ? 2.873 -0.661 -6.736 1.00 96.69 185 GLU A C 1
ATOM 1476 O O . GLU A 1 185 ? 2.503 -0.571 -7.907 1.00 96.69 185 GLU A O 1
ATOM 1481 N N . THR A 1 186 ? 3.777 -1.566 -6.346 1.00 97.06 186 THR A N 1
ATOM 1482 C CA . THR A 1 186 ? 4.433 -2.495 -7.279 1.00 97.06 186 THR A CA 1
ATOM 1483 C C . THR A 1 186 ? 3.409 -3.372 -7.995 1.00 97.06 186 THR A C 1
ATOM 1485 O O . THR A 1 186 ? 3.423 -3.455 -9.221 1.00 97.06 186 THR A O 1
ATOM 1488 N N . ALA A 1 187 ? 2.497 -4.005 -7.250 1.00 97.56 187 ALA A N 1
ATOM 1489 C CA . ALA A 1 187 ? 1.494 -4.903 -7.810 1.00 97.56 187 ALA A CA 1
ATOM 1490 C C . ALA A 1 187 ? 0.528 -4.163 -8.741 1.00 97.56 187 ALA A C 1
ATOM 1492 O O . ALA A 1 187 ? 0.240 -4.657 -9.829 1.00 97.56 187 ALA A O 1
ATOM 1493 N N . VAL A 1 188 ? 0.072 -2.963 -8.359 1.00 96.62 188 VAL A N 1
ATOM 1494 C CA . VAL A 1 188 ? -0.761 -2.126 -9.232 1.00 96.62 188 VAL A CA 1
ATOM 1495 C C . VAL A 1 188 ? -0.028 -1.849 -10.539 1.00 96.62 188 VAL A C 1
ATOM 1497 O O . VAL A 1 188 ? -0.568 -2.145 -11.601 1.00 96.62 188 VAL A O 1
ATOM 1500 N N . LEU A 1 189 ? 1.202 -1.334 -10.481 1.00 95.00 189 LEU A N 1
ATOM 1501 C CA . LEU A 1 189 ? 1.972 -0.980 -11.674 1.00 95.00 189 LEU A CA 1
ATOM 1502 C C . LEU A 1 189 ? 2.289 -2.195 -12.554 1.00 95.00 189 LEU A C 1
ATOM 1504 O O . LEU A 1 189 ? 2.203 -2.090 -13.774 1.00 95.00 189 LEU A O 1
ATOM 1508 N N . PHE A 1 190 ? 2.582 -3.347 -11.955 1.00 95.62 190 PHE A N 1
ATOM 1509 C CA . PHE A 1 190 ? 2.853 -4.592 -12.672 1.00 95.62 190 PHE A CA 1
ATOM 1510 C C . PHE A 1 190 ? 1.614 -5.123 -13.403 1.00 95.62 190 PHE A C 1
ATOM 1512 O O . PHE A 1 190 ? 1.668 -5.458 -14.589 1.00 95.62 190 PHE A O 1
ATOM 1519 N N . ILE A 1 191 ? 0.464 -5.143 -12.720 1.00 95.06 191 ILE A N 1
ATOM 1520 C CA . ILE A 1 191 ? -0.823 -5.491 -13.332 1.00 95.06 191 ILE A CA 1
ATOM 1521 C C . ILE A 1 191 ? -1.121 -4.507 -14.461 1.00 95.06 191 ILE A C 1
ATOM 1523 O O . ILE A 1 191 ? -1.494 -4.922 -15.555 1.00 95.06 191 ILE A O 1
ATOM 1527 N N . MET A 1 192 ? -0.906 -3.210 -14.239 1.00 93.50 192 MET A N 1
ATOM 1528 C CA . MET A 1 192 ? -1.134 -2.210 -15.275 1.00 93.50 192 MET A CA 1
ATOM 1529 C C . MET A 1 192 ? -0.207 -2.392 -16.470 1.00 93.50 192 MET A C 1
ATOM 1531 O O . MET A 1 192 ? -0.683 -2.281 -17.591 1.00 93.50 192 MET A O 1
ATOM 1535 N N . ALA A 1 193 ? 1.061 -2.745 -16.277 1.00 90.69 193 ALA A N 1
ATOM 1536 C CA . ALA A 1 193 ? 1.962 -3.072 -17.380 1.00 90.69 193 ALA A CA 1
ATOM 1537 C C . ALA A 1 193 ? 1.483 -4.295 -18.189 1.00 90.69 193 ALA A C 1
ATOM 1539 O O . ALA A 1 193 ? 1.723 -4.366 -19.390 1.00 90.69 193 ALA A O 1
ATOM 1540 N N . SER A 1 194 ? 0.765 -5.223 -17.546 1.00 85.75 194 SER A N 1
ATOM 1541 C CA . SER A 1 194 ? 0.237 -6.441 -18.176 1.00 85.75 194 SER A CA 1
ATOM 1542 C C . SER A 1 194 ? -1.113 -6.241 -18.880 1.00 85.75 194 SER A C 1
ATOM 1544 O O . SER A 1 194 ? -1.407 -6.927 -19.855 1.00 85.75 194 SER A O 1
ATOM 1546 N N . TYR A 1 195 ? -1.949 -5.324 -18.381 1.00 81.56 195 TYR A N 1
ATOM 1547 C CA . TYR A 1 195 ? -3.313 -5.082 -18.878 1.00 81.56 195 TYR A CA 1
ATOM 1548 C C . TYR A 1 195 ? -3.460 -3.824 -19.731 1.00 81.56 195 TYR A C 1
ATOM 1550 O O . TYR A 1 195 ? -4.448 -3.688 -20.453 1.00 81.56 195 TYR A O 1
ATOM 1558 N N . ALA A 1 196 ? -2.557 -2.855 -19.598 1.00 68.06 196 ALA A N 1
ATOM 1559 C CA . ALA A 1 196 ? -2.713 -1.585 -20.276 1.00 68.06 196 ALA A CA 1
ATOM 1560 C C . ALA A 1 196 ? -2.582 -1.768 -21.787 1.00 68.06 196 ALA A C 1
ATOM 1562 O O . ALA A 1 196 ? -1.528 -2.137 -22.301 1.00 68.06 196 ALA A O 1
ATOM 1563 N N . SER A 1 197 ? -3.644 -1.392 -22.498 1.00 62.91 197 SER A N 1
ATOM 1564 C CA . SER A 1 197 ? -3.550 -1.011 -23.901 1.00 62.91 197 SER A CA 1
ATOM 1565 C C . SER A 1 197 ? -2.416 0.012 -24.075 1.00 62.91 197 SER A C 1
ATOM 1567 O O . SER A 1 197 ? -2.179 0.834 -23.175 1.00 62.91 197 SER A O 1
ATOM 1569 N N . GLU A 1 198 ? -1.785 0.052 -25.251 1.00 67.50 198 GLU A N 1
ATOM 1570 C CA . GLU A 1 198 ? -0.869 1.142 -25.602 1.00 67.50 198 GLU A CA 1
ATOM 1571 C C . GLU A 1 198 ? -1.481 2.506 -25.205 1.00 67.50 198 GLU A C 1
ATOM 1573 O O . GLU A 1 198 ? -2.676 2.772 -25.396 1.00 67.50 198 GLU A O 1
ATOM 1578 N N . GLY A 1 199 ? -0.674 3.341 -24.547 1.00 68.81 199 GLY A N 1
ATOM 1579 C CA . GLY A 1 199 ? -1.042 4.705 -24.176 1.00 68.81 199 GLY A CA 1
ATOM 1580 C C . GLY A 1 199 ? -1.675 4.921 -22.796 1.00 68.81 199 GLY A C 1
ATOM 1581 O O . GLY A 1 199 ? -1.900 6.079 -22.469 1.00 68.81 199 GLY A O 1
ATOM 1582 N N . LEU A 1 200 ? -1.931 3.920 -21.936 1.00 76.38 200 LEU A N 1
ATOM 1583 C CA . LEU A 1 200 ? -2.486 4.209 -20.591 1.00 76.38 200 LEU A CA 1
ATOM 1584 C C . LEU A 1 200 ? -1.607 5.174 -19.772 1.00 76.38 200 LEU A C 1
ATOM 1586 O O . LEU A 1 200 ? -2.121 6.114 -19.170 1.00 76.38 200 LEU A O 1
ATOM 1590 N N . ALA A 1 201 ? -0.286 4.982 -19.785 1.00 74.62 201 ALA A N 1
ATOM 1591 C CA . ALA A 1 201 ? 0.648 5.893 -19.121 1.00 74.62 201 ALA A CA 1
ATOM 1592 C C . ALA A 1 201 ? 0.545 7.329 -19.681 1.00 74.62 201 ALA A C 1
ATOM 1594 O O . ALA A 1 201 ? 0.572 8.309 -18.933 1.00 74.62 201 ALA A O 1
ATOM 1595 N N . GLU A 1 202 ? 0.347 7.462 -20.995 1.00 74.88 202 GLU A N 1
ATOM 1596 C CA . GLU A 1 202 ? 0.113 8.748 -21.658 1.00 74.88 202 GLU A CA 1
ATOM 1597 C C . GLU A 1 202 ? -1.232 9.364 -21.231 1.00 74.88 202 GLU A C 1
ATOM 1599 O O . GLU A 1 202 ? -1.311 10.558 -20.944 1.00 74.88 202 GLU A O 1
ATOM 1604 N N . ARG A 1 203 ? -2.288 8.549 -21.114 1.00 77.31 203 ARG A N 1
ATOM 1605 C CA . ARG A 1 203 ? -3.602 8.984 -20.614 1.00 77.31 203 ARG A CA 1
ATOM 1606 C C . ARG A 1 203 ? -3.516 9.518 -19.185 1.00 77.31 203 ARG A C 1
ATOM 1608 O O . ARG A 1 203 ? -4.089 10.559 -18.881 1.00 77.31 203 ARG A O 1
ATOM 1615 N N . MET A 1 204 ? -2.741 8.860 -18.325 1.00 74.06 204 MET A N 1
ATOM 1616 C CA . MET A 1 204 ? -2.539 9.286 -16.935 1.00 74.06 204 MET A CA 1
ATOM 1617 C C . MET A 1 204 ? -1.738 10.582 -16.814 1.00 74.06 204 MET A C 1
ATOM 1619 O O . MET A 1 204 ? -2.055 11.430 -15.984 1.00 74.06 204 MET A O 1
ATOM 1623 N N . THR A 1 205 ? -0.695 10.741 -17.628 1.00 72.06 205 THR A N 1
ATOM 1624 C CA . THR A 1 205 ? 0.181 11.926 -17.600 1.00 72.06 205 THR A CA 1
ATOM 1625 C C . THR A 1 205 ? -0.492 13.179 -18.154 1.00 72.06 205 THR A C 1
ATOM 1627 O O . THR A 1 205 ? -0.145 14.283 -17.737 1.00 72.06 205 THR A O 1
ATOM 1630 N N . LYS A 1 206 ? -1.476 13.030 -19.051 1.00 64.88 206 LYS A N 1
ATOM 1631 C CA . LYS A 1 206 ? -2.251 14.144 -19.624 1.00 64.88 206 LYS A CA 1
ATOM 1632 C C . LYS A 1 206 ? -3.339 14.703 -18.707 1.00 64.88 206 LYS A C 1
ATOM 1634 O O . LYS A 1 206 ? -3.834 15.795 -18.975 1.00 64.88 206 LYS A O 1
ATOM 1639 N N . LEU A 1 207 ? -3.722 13.989 -17.651 1.00 67.69 207 LEU A N 1
ATOM 1640 C CA . LEU A 1 207 ? -4.738 14.474 -16.723 1.00 67.69 207 LEU A CA 1
ATOM 1641 C C . LEU A 1 207 ? -4.112 15.453 -15.728 1.00 67.69 207 LEU A C 1
ATOM 1643 O O . LEU A 1 207 ? -3.383 15.054 -14.816 1.00 67.69 207 LEU A O 1
ATOM 1647 N N . ASP A 1 208 ? -4.442 16.739 -15.868 1.00 59.75 208 ASP A N 1
ATOM 1648 C CA . ASP A 1 208 ? -4.257 17.675 -14.764 1.00 59.75 208 ASP A CA 1
ATOM 1649 C C . ASP A 1 208 ? -5.189 17.253 -13.619 1.00 59.75 208 ASP A C 1
ATOM 1651 O O . ASP A 1 208 ? -6.410 17.150 -13.772 1.00 59.75 208 ASP A O 1
ATOM 1655 N N . ARG A 1 209 ? -4.598 16.945 -12.461 1.00 66.62 209 ARG A N 1
ATOM 1656 C CA . ARG A 1 209 ? -5.287 16.286 -11.344 1.00 66.62 209 ARG A CA 1
ATOM 1657 C C . ARG A 1 209 ? -6.373 17.155 -10.704 1.00 66.62 209 ARG A C 1
ATOM 1659 O O . ARG A 1 209 ? -7.131 16.633 -9.893 1.00 66.62 209 ARG A O 1
ATOM 1666 N N . GLY A 1 210 ? -6.427 18.454 -11.003 1.00 71.44 210 GLY A N 1
ATOM 1667 C CA . GLY A 1 210 ? -7.456 19.360 -10.484 1.00 71.44 210 GLY A CA 1
ATOM 1668 C C . GLY A 1 210 ? -8.783 19.264 -11.237 1.00 71.44 210 GLY A C 1
ATOM 1669 O O . GLY A 1 210 ? -9.831 19.092 -10.616 1.00 71.44 210 GLY A O 1
ATOM 1670 N N . ASP A 1 211 ? -8.729 19.324 -12.568 1.00 83.44 211 ASP A N 1
ATOM 1671 C CA . ASP A 1 211 ? -9.914 19.519 -13.414 1.00 83.44 211 ASP A CA 1
ATOM 1672 C C . ASP A 1 211 ? -10.624 18.208 -13.778 1.00 83.44 211 ASP A C 1
ATOM 1674 O O . ASP A 1 211 ? -11.783 18.211 -14.200 1.00 83.44 211 ASP A O 1
ATOM 1678 N N . CYS A 1 212 ? -9.965 17.065 -13.570 1.00 89.81 212 CYS A N 1
ATOM 1679 C CA . CYS A 1 212 ? -10.535 15.751 -13.862 1.00 89.81 212 CYS A CA 1
ATOM 1680 C C . CYS A 1 212 ? -11.613 15.299 -12.860 1.00 89.81 212 CYS A C 1
ATOM 1682 O O . CYS A 1 212 ? -12.320 14.320 -13.114 1.00 89.81 212 CYS A O 1
ATOM 1684 N N . TRP A 1 213 ? -11.785 16.016 -11.743 1.00 91.44 213 TRP A N 1
ATOM 1685 C CA . TRP A 1 213 ? -12.718 15.666 -10.672 1.00 91.44 213 TRP A CA 1
ATOM 1686 C C . TRP A 1 213 ? -13.960 16.560 -10.634 1.00 91.44 213 TRP A C 1
ATOM 1688 O O . TRP A 1 213 ? -13.906 17.782 -10.730 1.00 91.44 213 TRP A O 1
ATOM 1698 N N . THR A 1 214 ? -15.099 15.930 -10.373 1.00 92.31 214 THR A N 1
ATOM 1699 C CA . THR A 1 214 ? -16.290 16.565 -9.799 1.00 92.31 214 THR A CA 1
ATOM 1700 C C . THR A 1 214 ? -16.212 16.534 -8.265 1.00 92.31 214 THR A C 1
ATOM 1702 O O . THR A 1 214 ? -15.230 16.080 -7.676 1.00 92.31 214 THR A O 1
ATOM 1705 N N . GLN A 1 215 ? -17.275 16.956 -7.573 1.00 88.50 215 GLN A N 1
ATOM 1706 C CA . GLN A 1 215 ? -17.341 16.840 -6.110 1.00 88.50 215 GLN A CA 1
ATOM 1707 C C . GLN A 1 215 ? -17.307 15.386 -5.606 1.00 88.50 215 GLN A C 1
ATOM 1709 O O . GLN A 1 215 ? -16.886 15.149 -4.472 1.00 88.50 215 GLN A O 1
ATOM 1714 N N . THR A 1 216 ? -17.767 14.420 -6.410 1.00 91.12 216 THR A N 1
ATOM 1715 C CA . THR A 1 216 ? -17.996 13.035 -5.963 1.00 91.12 216 THR A CA 1
ATOM 1716 C C . THR A 1 216 ? -17.131 11.989 -6.655 1.00 91.12 216 THR A C 1
ATOM 1718 O O . THR A 1 216 ? -16.989 10.905 -6.098 1.00 91.12 216 THR A O 1
ATOM 1721 N N . GLY A 1 217 ? -16.549 12.287 -7.816 1.00 94.12 217 GLY A N 1
ATOM 1722 C CA . GLY A 1 217 ? -15.723 11.365 -8.606 1.00 94.12 217 GLY A CA 1
ATOM 1723 C C . GLY A 1 217 ? -15.230 12.004 -9.902 1.00 94.12 217 GLY A C 1
ATOM 1724 O O . GLY A 1 217 ? -15.378 13.215 -10.066 1.00 94.12 217 GLY A O 1
ATOM 1725 N N . TYR A 1 218 ? -14.654 11.229 -10.816 1.00 94.94 218 TYR A N 1
ATOM 1726 C CA . TYR A 1 218 ? -14.160 11.746 -12.093 1.00 94.94 218 TYR A CA 1
ATOM 1727 C C . TYR A 1 218 ? -15.291 12.343 -12.948 1.00 94.94 218 TYR A C 1
ATOM 1729 O O . TYR A 1 218 ? -16.425 11.853 -12.947 1.00 94.94 218 TYR A O 1
ATOM 1737 N N . ASN A 1 219 ? -14.989 13.418 -13.683 1.00 95.06 219 ASN A N 1
ATOM 1738 C CA . ASN A 1 219 ? -15.893 13.930 -14.714 1.00 95.06 219 ASN A CA 1
ATOM 1739 C C . ASN A 1 219 ? -16.005 12.924 -15.876 1.00 95.06 219 ASN A C 1
ATOM 1741 O O . ASN A 1 219 ? -15.190 12.014 -16.003 1.00 95.06 219 ASN A O 1
ATOM 1745 N N . GLU A 1 220 ? -17.042 13.051 -16.705 1.00 95.94 220 GLU A N 1
ATOM 1746 C CA . GLU A 1 220 ? -17.343 12.051 -17.738 1.00 95.94 220 GLU A CA 1
ATOM 1747 C C . GLU A 1 220 ? -16.224 11.871 -18.764 1.00 95.94 220 GLU A C 1
ATOM 1749 O O . GLU A 1 220 ? -15.873 10.738 -19.084 1.00 95.94 220 GLU A O 1
ATOM 1754 N N . GLU A 1 221 ? -15.637 12.974 -19.226 1.00 94.06 221 GLU A N 1
ATOM 1755 C CA . GLU A 1 221 ? -14.538 12.961 -20.191 1.00 94.06 221 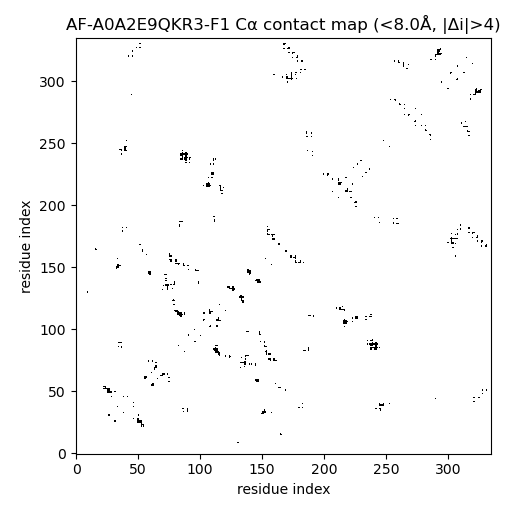GLU A CA 1
ATOM 1756 C C . GLU A 1 221 ? -13.316 12.234 -19.623 1.00 94.06 221 GLU A C 1
ATOM 1758 O O . GLU A 1 221 ? -12.814 11.293 -20.234 1.00 94.06 221 GLU A O 1
ATOM 1763 N N . SER A 1 222 ? -12.889 12.605 -18.414 1.00 93.00 222 SER A N 1
ATOM 1764 C CA . SER A 1 222 ? -11.742 11.991 -17.739 1.00 93.00 222 SER A CA 1
ATOM 1765 C C . SER A 1 222 ? -12.004 10.524 -17.422 1.00 93.00 222 SER A C 1
ATOM 1767 O O . SER A 1 222 ? -11.136 9.689 -17.645 1.00 93.00 222 SER A O 1
ATOM 1769 N N . TYR A 1 223 ? -13.207 10.187 -16.951 1.00 94.88 223 TYR A N 1
ATOM 1770 C CA . TYR A 1 223 ? -13.590 8.810 -16.645 1.00 94.88 223 TYR A CA 1
ATOM 1771 C C . TYR A 1 223 ? -13.580 7.930 -17.901 1.00 94.88 223 TYR A C 1
ATOM 1773 O O . TYR A 1 223 ? -12.956 6.871 -17.909 1.00 94.88 223 TYR A O 1
ATOM 1781 N N . SER A 1 224 ? -14.209 8.392 -18.987 1.00 94.25 224 SER A N 1
ATOM 1782 C CA . SER A 1 224 ? -14.195 7.688 -20.272 1.00 94.25 224 SER A CA 1
ATOM 1783 C C . SER A 1 224 ? -12.778 7.553 -20.826 1.00 94.25 224 SER A C 1
ATOM 1785 O O . SER A 1 224 ? -12.440 6.511 -21.384 1.00 94.25 224 SER A O 1
ATOM 1787 N N . HIS A 1 225 ? -11.948 8.588 -20.676 1.00 91.31 225 HIS A N 1
ATOM 1788 C CA . HIS A 1 225 ? -10.561 8.573 -21.123 1.00 91.31 225 HIS A CA 1
ATOM 1789 C C . HIS A 1 225 ? -9.727 7.550 -20.344 1.00 91.31 225 HIS A C 1
ATOM 1791 O O . HIS A 1 225 ? -9.038 6.735 -20.951 1.00 91.31 225 HIS A O 1
ATOM 1797 N N . LEU A 1 226 ? -9.821 7.554 -19.012 1.00 91.19 226 LEU A N 1
ATOM 1798 C CA . LEU A 1 226 ? -9.096 6.638 -18.131 1.00 91.19 226 LEU A CA 1
ATOM 1799 C C . LEU A 1 226 ? -9.414 5.176 -18.443 1.00 91.19 226 LEU A C 1
ATOM 1801 O O . LEU A 1 226 ? -8.497 4.369 -18.607 1.00 91.19 226 LEU A O 1
ATOM 1805 N N . TRP A 1 227 ? -10.702 4.852 -18.555 1.00 92.81 227 TRP A N 1
ATOM 1806 C CA . TRP A 1 227 ? -11.152 3.478 -18.754 1.00 92.81 227 TRP A CA 1
ATOM 1807 C C . TRP A 1 227 ? -10.993 2.981 -20.191 1.00 92.81 227 TRP A C 1
ATOM 1809 O O . TRP A 1 227 ? -10.718 1.799 -20.386 1.00 92.81 227 TRP A O 1
ATOM 1819 N N . GLY A 1 228 ? -11.110 3.851 -21.197 1.00 91.81 228 GLY A N 1
ATOM 1820 C CA . GLY A 1 228 ? -10.950 3.462 -22.599 1.00 91.81 228 GLY A CA 1
ATOM 1821 C C . GLY A 1 228 ? -11.854 2.282 -22.973 1.00 91.81 228 GLY A C 1
ATOM 1822 O O . GLY A 1 228 ? -13.069 2.345 -22.800 1.00 91.81 228 GLY A O 1
ATOM 1823 N N . GLU A 1 229 ? -11.259 1.190 -23.456 1.00 92.12 229 GLU A N 1
ATOM 1824 C CA . GLU A 1 229 ? -11.978 -0.040 -23.830 1.00 92.12 229 GLU A CA 1
ATOM 1825 C C . GLU A 1 229 ? -12.650 -0.765 -22.651 1.00 92.12 229 GLU A C 1
ATOM 1827 O O . GLU A 1 229 ? -13.593 -1.526 -22.850 1.00 92.12 229 GLU A O 1
ATOM 1832 N N . TRP A 1 230 ? -12.203 -0.501 -21.421 1.00 94.06 230 TRP A N 1
ATOM 1833 C CA . TRP A 1 230 ? -12.760 -1.084 -20.201 1.00 94.06 230 TRP A CA 1
ATOM 1834 C C . TRP A 1 230 ? -13.937 -0.285 -19.630 1.00 94.06 230 TRP A C 1
ATOM 1836 O O . TRP A 1 230 ? -14.480 -0.657 -18.587 1.00 94.06 230 TRP A O 1
ATOM 1846 N N . LEU A 1 231 ? -14.359 0.800 -20.290 1.00 96.31 231 LEU A N 1
ATOM 1847 C CA . LEU A 1 231 ? -15.511 1.594 -19.866 1.00 96.31 231 LEU A CA 1
ATOM 1848 C C . LEU A 1 231 ? -16.784 0.733 -19.849 1.00 96.31 231 LEU A C 1
ATOM 1850 O O . LEU A 1 231 ? -17.140 0.111 -20.847 1.00 96.31 231 LEU A O 1
ATOM 1854 N N . GLY A 1 232 ? -17.480 0.697 -18.710 1.00 96.94 232 GLY A N 1
ATOM 1855 C CA . GLY A 1 232 ? -18.633 -0.183 -18.481 1.00 96.94 232 GLY A CA 1
ATOM 1856 C C . GLY A 1 232 ? -18.277 -1.629 -18.099 1.00 96.94 232 GLY A C 1
ATOM 1857 O O . GLY A 1 232 ? -19.171 -2.420 -17.788 1.00 96.94 232 GLY A O 1
ATOM 1858 N N . HIS A 1 233 ? -16.988 -1.980 -18.085 1.00 97.00 233 HIS A N 1
ATOM 1859 C CA . HIS A 1 233 ? -16.457 -3.286 -17.690 1.00 97.00 233 HIS A CA 1
ATOM 1860 C C . HIS A 1 233 ? -15.555 -3.202 -16.445 1.00 97.00 233 HIS A C 1
ATOM 1862 O O . HIS A 1 233 ? -14.793 -4.124 -16.157 1.00 97.00 233 HIS A O 1
ATOM 1868 N N . GLU A 1 234 ? -15.675 -2.140 -15.647 1.00 96.88 234 GLU A N 1
ATOM 1869 C CA . GLU A 1 234 ? -14.758 -1.803 -14.551 1.00 96.88 234 GLU A CA 1
ATOM 1870 C C . GLU A 1 234 ? -14.715 -2.891 -13.473 1.00 96.88 234 GLU A C 1
ATOM 1872 O O . GLU A 1 234 ? -13.657 -3.288 -12.992 1.00 96.88 234 GLU A O 1
ATOM 1877 N N . ARG A 1 235 ? -15.878 -3.447 -13.115 1.00 97.12 235 ARG A N 1
ATOM 1878 C CA . ARG A 1 235 ? -15.951 -4.549 -12.141 1.00 97.12 235 ARG A CA 1
ATOM 1879 C C . ARG A 1 235 ? -15.281 -5.822 -12.652 1.00 97.12 235 ARG A C 1
ATOM 1881 O O . ARG A 1 235 ? -14.752 -6.591 -11.852 1.00 97.12 235 ARG A O 1
ATOM 1888 N N . HIS A 1 236 ? -15.357 -6.080 -13.958 1.00 96.94 236 HIS A N 1
ATOM 1889 C CA . HIS A 1 236 ? -14.696 -7.232 -14.562 1.00 96.94 236 HIS A CA 1
ATOM 1890 C C . HIS A 1 236 ? -13.180 -7.025 -14.574 1.00 96.94 236 HIS A C 1
ATOM 1892 O O . HIS A 1 236 ? -12.460 -7.918 -14.135 1.00 96.94 236 HIS A O 1
ATOM 1898 N N . PHE A 1 237 ? -12.732 -5.823 -14.948 1.00 97.00 237 PHE A N 1
ATOM 1899 C CA . PHE A 1 237 ? -11.334 -5.410 -14.880 1.00 97.00 237 PHE A CA 1
ATOM 1900 C C . PHE A 1 237 ? -10.740 -5.631 -13.483 1.00 97.00 237 PHE A C 1
ATOM 1902 O O . PHE A 1 237 ? -9.781 -6.381 -13.336 1.00 97.00 237 PHE A O 1
ATOM 1909 N N . TYR A 1 238 ? -11.360 -5.076 -12.433 1.00 97.69 238 TYR A N 1
ATOM 1910 C CA . TYR A 1 238 ? -10.841 -5.216 -11.069 1.00 97.69 238 TYR A CA 1
ATOM 1911 C C . TYR A 1 238 ? -10.758 -6.673 -10.601 1.00 97.69 238 TYR A C 1
ATOM 1913 O O . TYR A 1 238 ? -9.777 -7.054 -9.967 1.00 97.69 238 TYR A O 1
ATOM 1921 N N . ARG A 1 239 ? -11.745 -7.516 -10.932 1.00 97.31 239 ARG A N 1
ATOM 1922 C CA . ARG A 1 239 ? -11.667 -8.960 -10.638 1.00 97.31 239 ARG A CA 1
ATOM 1923 C C . ARG A 1 239 ? -10.505 -9.632 -11.371 1.00 97.31 239 ARG A C 1
ATOM 1925 O O . ARG A 1 239 ? -9.841 -10.474 -10.778 1.00 97.31 239 ARG A O 1
ATOM 1932 N N . GLY A 1 240 ? -10.232 -9.229 -12.613 1.00 96.69 240 GLY A N 1
ATOM 1933 C CA . GLY A 1 240 ? -9.045 -9.654 -13.358 1.00 96.69 240 GLY A CA 1
ATOM 1934 C C . GLY A 1 240 ? -7.744 -9.262 -12.653 1.00 96.69 240 GLY A C 1
ATOM 1935 O O . GLY A 1 240 ? -6.864 -10.104 -12.495 1.00 96.69 240 GLY A O 1
ATOM 1936 N N . CYS A 1 241 ? -7.652 -8.031 -12.136 1.00 97.00 241 CYS A N 1
ATOM 1937 C CA . CYS A 1 241 ? -6.505 -7.586 -11.334 1.00 97.00 241 CYS A CA 1
ATOM 1938 C C . CYS A 1 241 ? -6.303 -8.452 -10.084 1.00 97.00 241 CYS A C 1
ATOM 1940 O O . CYS A 1 241 ? -5.178 -8.835 -9.778 1.00 97.00 241 CYS A O 1
ATOM 1942 N N . PHE A 1 242 ? -7.381 -8.780 -9.365 1.00 97.88 242 PHE A N 1
ATOM 1943 C CA . PHE A 1 242 ? -7.292 -9.659 -8.198 1.00 97.88 242 PHE A CA 1
ATOM 1944 C C . PHE A 1 242 ? -6.844 -11.071 -8.567 1.00 97.88 242 PHE A C 1
ATOM 1946 O O . PHE A 1 242 ? -5.982 -11.605 -7.883 1.00 97.88 242 PHE A O 1
ATOM 1953 N N . SER A 1 243 ? -7.352 -11.644 -9.661 1.00 96.75 243 SER A N 1
ATOM 1954 C CA . SER A 1 243 ? -6.978 -12.994 -10.102 1.00 96.75 243 SER A CA 1
ATOM 1955 C C . SER A 1 243 ? -5.468 -13.151 -10.327 1.00 96.75 243 SER A C 1
ATOM 1957 O O . SER A 1 243 ? -4.925 -14.199 -9.997 1.00 96.75 243 SER A O 1
ATOM 1959 N N . VAL A 1 244 ? -4.772 -12.103 -10.792 1.00 95.81 244 VAL A N 1
ATOM 1960 C CA . VAL A 1 244 ? -3.299 -12.112 -10.927 1.00 95.81 244 VAL A CA 1
ATOM 1961 C C . VAL A 1 244 ? -2.599 -12.299 -9.577 1.00 95.81 244 VAL A C 1
ATOM 1963 O O . VAL A 1 244 ? -1.580 -12.976 -9.495 1.00 95.81 244 VAL A O 1
ATOM 1966 N N . ILE A 1 245 ? -3.133 -11.698 -8.512 1.00 97.31 245 ILE A N 1
ATOM 1967 C CA . ILE A 1 245 ? -2.540 -11.754 -7.167 1.00 97.31 245 ILE A CA 1
ATOM 1968 C C . ILE A 1 245 ? -3.047 -12.964 -6.374 1.00 97.31 245 ILE A C 1
ATOM 1970 O O . ILE A 1 245 ? -2.343 -13.493 -5.512 1.00 97.31 245 ILE A O 1
ATOM 1974 N N . GLU A 1 246 ? -4.277 -13.402 -6.634 1.00 96.81 246 GLU A N 1
ATOM 1975 C CA . GLU A 1 246 ? -4.920 -14.518 -5.947 1.00 96.81 246 GLU A CA 1
ATOM 1976 C C . GLU A 1 246 ? -4.163 -15.835 -6.153 1.00 96.81 246 GLU A C 1
ATOM 1978 O O . GLU A 1 246 ? -3.964 -16.573 -5.184 1.00 96.81 246 GLU A O 1
ATOM 1983 N N . ASP A 1 247 ? -3.701 -16.069 -7.379 1.00 92.31 247 ASP A N 1
ATOM 1984 C CA . ASP A 1 247 ? -3.034 -17.300 -7.806 1.00 92.31 247 ASP A CA 1
ATOM 1985 C C . ASP A 1 247 ? -1.561 -17.050 -8.167 1.00 92.31 247 ASP A C 1
ATOM 1987 O O . ASP A 1 247 ? -1.018 -17.656 -9.090 1.00 92.31 247 ASP A O 1
ATOM 1991 N N . ILE A 1 248 ? -0.910 -16.127 -7.450 1.00 94.38 248 ILE A N 1
ATOM 1992 C CA . ILE A 1 248 ? 0.492 -15.787 -7.695 1.00 94.38 248 ILE A CA 1
ATOM 1993 C C . ILE A 1 248 ? 1.405 -17.003 -7.463 1.00 94.38 248 ILE A C 1
ATOM 1995 O O . ILE A 1 248 ? 1.488 -17.544 -6.357 1.00 94.38 248 ILE A O 1
ATOM 1999 N N . ASP A 1 249 ? 2.112 -17.415 -8.511 1.00 94.19 249 ASP A N 1
ATOM 2000 C CA . ASP A 1 249 ? 3.137 -18.453 -8.450 1.00 94.19 249 ASP A CA 1
ATOM 2001 C C . ASP A 1 249 ? 4.534 -17.863 -8.183 1.00 94.19 249 ASP A C 1
ATOM 2003 O O . ASP A 1 249 ? 4.730 -16.644 -8.129 1.00 94.19 249 ASP A O 1
ATOM 2007 N N . ASP A 1 250 ? 5.523 -18.735 -7.983 1.00 91.88 250 ASP A N 1
ATOM 2008 C CA . ASP A 1 250 ? 6.897 -18.314 -7.681 1.00 91.88 250 ASP A CA 1
ATOM 2009 C C . ASP A 1 250 ? 7.518 -17.501 -8.827 1.00 91.88 250 ASP A C 1
ATOM 2011 O O . ASP A 1 250 ? 8.244 -16.540 -8.576 1.00 91.88 250 ASP A O 1
ATOM 2015 N N . VAL A 1 251 ? 7.166 -17.821 -10.077 1.00 93.56 251 VAL A N 1
ATOM 2016 C CA . VAL A 1 251 ? 7.638 -17.100 -11.269 1.00 93.56 251 VAL A CA 1
ATOM 2017 C C . VAL A 1 251 ? 7.088 -15.675 -11.289 1.00 93.56 251 VAL A C 1
ATOM 2019 O O . VAL A 1 251 ? 7.836 -14.715 -11.455 1.00 93.56 251 VAL A O 1
ATOM 2022 N N . THR A 1 252 ? 5.784 -15.507 -11.076 1.00 93.50 252 THR A N 1
ATOM 2023 C CA . THR A 1 252 ? 5.136 -14.190 -11.033 1.00 93.50 252 THR A CA 1
ATOM 2024 C C . THR A 1 252 ? 5.651 -13.365 -9.856 1.00 93.50 252 THR A C 1
ATOM 2026 O O . THR A 1 252 ? 5.849 -12.156 -9.984 1.00 93.50 252 THR A O 1
ATOM 2029 N N . ARG A 1 253 ? 5.929 -14.006 -8.715 1.00 93.94 253 ARG A N 1
ATOM 2030 C CA . ARG A 1 253 ? 6.556 -13.348 -7.563 1.00 93.94 253 ARG A CA 1
ATOM 2031 C C . ARG A 1 253 ? 7.956 -12.837 -7.891 1.00 93.94 253 ARG A C 1
ATOM 2033 O O . ARG A 1 253 ? 8.260 -11.694 -7.561 1.00 93.94 253 ARG A O 1
ATOM 2040 N N . GLU A 1 254 ? 8.787 -13.646 -8.541 1.00 93.94 254 GLU A N 1
ATOM 2041 C CA . GLU A 1 254 ? 10.122 -13.232 -8.980 1.00 93.94 254 GLU A CA 1
ATOM 2042 C C . GLU A 1 254 ? 10.039 -12.051 -9.958 1.00 93.94 254 GLU A C 1
ATOM 2044 O O . GLU A 1 254 ? 10.726 -11.045 -9.772 1.00 93.94 254 GLU A O 1
ATOM 2049 N N . LEU A 1 255 ? 9.122 -12.111 -10.929 1.00 95.12 255 LEU A N 1
ATOM 2050 C CA . LEU A 1 255 ? 8.883 -11.015 -11.872 1.00 95.12 255 LEU A CA 1
ATOM 2051 C C . LEU A 1 255 ? 8.448 -9.721 -11.175 1.00 95.12 255 LEU A C 1
ATOM 2053 O O . LEU A 1 255 ? 8.926 -8.652 -11.544 1.00 95.12 255 LEU A O 1
ATOM 2057 N N . LEU A 1 256 ? 7.591 -9.792 -10.152 1.00 95.88 256 LEU A N 1
ATOM 2058 C CA . LEU A 1 256 ? 7.212 -8.617 -9.360 1.00 95.88 256 LEU A CA 1
ATOM 2059 C C . LEU A 1 256 ? 8.403 -8.004 -8.614 1.00 95.88 256 LEU A C 1
ATOM 2061 O O . LEU A 1 256 ? 8.505 -6.779 -8.541 1.00 95.88 256 LEU A O 1
ATOM 2065 N N . LEU A 1 257 ? 9.294 -8.829 -8.057 1.00 95.94 257 LEU A N 1
ATOM 2066 C CA . LEU A 1 257 ? 10.491 -8.349 -7.360 1.00 95.94 257 LEU A CA 1
ATOM 2067 C C . LEU A 1 257 ? 11.456 -7.654 -8.329 1.00 95.94 257 LEU A C 1
ATOM 2069 O O . LEU A 1 257 ? 11.916 -6.550 -8.036 1.00 95.94 257 LEU A O 1
ATOM 2073 N N . LEU A 1 258 ? 11.702 -8.257 -9.495 1.00 96.12 258 LEU A N 1
ATOM 2074 C CA . LEU A 1 258 ? 12.525 -7.666 -10.555 1.00 96.12 258 LEU A CA 1
ATOM 2075 C C . LEU A 1 258 ? 11.912 -6.356 -11.070 1.00 96.12 258 LEU A C 1
ATOM 2077 O O . LEU A 1 258 ? 12.600 -5.343 -11.184 1.00 96.12 258 LEU A O 1
ATOM 2081 N N . PHE A 1 259 ? 10.599 -6.343 -11.302 1.00 96.38 259 PHE A N 1
ATOM 2082 C CA . PHE A 1 259 ? 9.873 -5.144 -11.711 1.00 96.38 259 PHE A CA 1
ATOM 2083 C C . PHE A 1 259 ? 9.986 -4.025 -10.664 1.00 96.38 259 PHE A C 1
ATOM 2085 O O . PHE A 1 259 ? 10.210 -2.864 -11.004 1.00 96.38 259 PHE A O 1
ATOM 2092 N N . GLN A 1 260 ? 9.908 -4.355 -9.371 1.00 96.81 260 GLN A N 1
ATOM 2093 C CA . GLN A 1 260 ? 10.118 -3.377 -8.303 1.00 96.81 260 GLN A CA 1
ATOM 2094 C C . GLN A 1 260 ? 11.543 -2.811 -8.294 1.00 96.81 260 GLN A C 1
ATOM 2096 O O . GLN A 1 260 ? 11.713 -1.611 -8.060 1.00 96.81 260 GLN A O 1
ATOM 2101 N N . GLN A 1 261 ? 12.560 -3.646 -8.524 1.00 97.00 261 GLN A N 1
ATOM 2102 C CA . GLN A 1 261 ? 13.950 -3.195 -8.630 1.00 97.00 261 GLN A CA 1
ATOM 2103 C C . GLN A 1 261 ? 14.140 -2.244 -9.814 1.00 97.00 261 GLN A C 1
ATOM 2105 O O . GLN A 1 261 ? 14.782 -1.210 -9.646 1.00 97.00 261 GLN A O 1
ATOM 2110 N N . GLU A 1 262 ? 13.538 -2.535 -10.970 1.00 96.81 262 GLU A N 1
ATOM 2111 C CA . GLU A 1 262 ? 13.566 -1.654 -12.144 1.00 96.81 262 GLU A CA 1
ATOM 2112 C C . GLU A 1 262 ? 12.922 -0.292 -11.844 1.00 96.81 262 GLU A C 1
ATOM 2114 O O . GLU A 1 262 ? 13.522 0.757 -12.098 1.00 96.81 262 GLU A O 1
ATOM 2119 N N . LEU A 1 263 ? 11.741 -0.290 -11.217 1.00 95.75 263 LEU A N 1
ATOM 2120 C CA . LEU A 1 263 ? 11.085 0.945 -10.783 1.00 95.75 263 LEU A CA 1
ATOM 2121 C C . LEU A 1 263 ? 11.956 1.735 -9.798 1.00 95.75 263 LEU A C 1
ATOM 2123 O O . LEU A 1 263 ? 12.062 2.958 -9.899 1.00 95.75 263 LEU A O 1
ATOM 2127 N N . LEU A 1 264 ? 12.602 1.051 -8.851 1.00 97.12 264 LEU A N 1
ATOM 2128 C CA . LEU A 1 264 ? 13.495 1.685 -7.886 1.00 97.12 264 LEU A CA 1
ATOM 2129 C C . LEU A 1 264 ? 14.746 2.262 -8.557 1.00 97.12 264 LEU A C 1
ATOM 2131 O O . LEU A 1 264 ? 15.136 3.377 -8.223 1.00 97.12 264 LEU A O 1
ATOM 2135 N N . LEU A 1 265 ? 15.353 1.545 -9.506 1.00 97.69 265 LEU A N 1
ATOM 2136 C CA . LEU A 1 265 ? 16.477 2.040 -10.302 1.00 97.69 265 LEU A CA 1
ATOM 2137 C C . LEU A 1 265 ? 16.111 3.362 -10.984 1.00 97.69 265 LEU A C 1
ATOM 2139 O O . LEU A 1 265 ? 16.845 4.337 -10.827 1.00 97.69 265 LEU A O 1
ATOM 2143 N N . GLY A 1 266 ? 14.953 3.420 -11.650 1.00 96.38 266 GLY A N 1
ATOM 2144 C CA . GLY A 1 266 ? 14.446 4.648 -12.268 1.00 96.38 266 GLY A CA 1
ATOM 2145 C C . GLY A 1 266 ? 14.274 5.790 -11.261 1.00 96.38 266 GLY A C 1
ATOM 2146 O O . GLY A 1 266 ? 14.788 6.885 -11.478 1.00 96.38 266 GLY A O 1
ATOM 2147 N N . LEU A 1 267 ? 13.639 5.526 -10.113 1.00 95.75 267 LEU A N 1
ATOM 2148 C CA . LEU A 1 267 ? 13.436 6.532 -9.060 1.00 95.75 267 LEU A CA 1
ATOM 2149 C C . LEU A 1 267 ? 14.755 7.081 -8.488 1.00 95.75 267 LEU A C 1
ATOM 2151 O O . LEU A 1 267 ? 14.859 8.276 -8.202 1.00 95.75 267 LEU A O 1
ATOM 2155 N N . LEU A 1 268 ? 15.759 6.223 -8.284 1.00 97.00 268 LEU A N 1
ATOM 2156 C CA . LEU A 1 268 ? 17.063 6.633 -7.752 1.00 97.00 268 LEU A CA 1
ATOM 2157 C C . LEU A 1 268 ? 17.880 7.424 -8.777 1.00 97.00 268 LEU A C 1
ATOM 2159 O O . LEU A 1 268 ? 18.569 8.377 -8.397 1.00 97.00 268 LEU A O 1
ATOM 2163 N N . ASP A 1 269 ? 17.799 7.035 -10.050 1.00 97.38 269 ASP A N 1
ATOM 2164 C CA . ASP A 1 269 ? 18.456 7.720 -11.164 1.00 97.38 269 ASP A CA 1
ATOM 2165 C C . ASP A 1 269 ? 17.861 9.123 -11.362 1.00 97.38 269 ASP A C 1
ATOM 2167 O O . ASP A 1 269 ? 18.591 10.114 -11.331 1.00 97.38 269 ASP A O 1
ATOM 2171 N N . GLU A 1 270 ? 16.527 9.236 -11.413 1.00 95.94 270 GLU A N 1
ATOM 2172 C CA . GLU A 1 270 ? 15.811 10.518 -11.496 1.00 95.94 270 GLU A CA 1
ATOM 2173 C C . GLU A 1 270 ? 16.115 11.447 -10.310 1.00 95.94 270 GLU A C 1
ATOM 2175 O O . GLU A 1 270 ? 16.206 12.668 -10.465 1.00 95.94 270 GLU A O 1
ATOM 2180 N N . ALA A 1 271 ? 16.293 10.881 -9.114 1.00 96.06 271 ALA A N 1
ATOM 2181 C CA . ALA A 1 271 ? 16.656 11.633 -7.918 1.00 96.06 271 ALA A CA 1
ATOM 2182 C C . ALA A 1 271 ? 18.154 11.997 -7.846 1.00 96.06 271 ALA A C 1
ATOM 2184 O O . ALA A 1 271 ? 18.539 12.767 -6.962 1.00 96.06 271 ALA A O 1
ATOM 2185 N N . GLY A 1 272 ? 18.998 11.470 -8.743 1.00 96.75 272 GLY A N 1
ATOM 2186 C CA . GLY A 1 272 ? 20.441 11.724 -8.770 1.00 96.75 272 GLY A CA 1
ATOM 2187 C C . GLY A 1 272 ? 21.200 11.128 -7.582 1.00 96.75 272 GLY A C 1
ATOM 2188 O O . GLY A 1 272 ? 22.224 11.675 -7.172 1.00 96.75 272 GLY A O 1
ATOM 2189 N N . VAL A 1 273 ? 20.684 10.043 -6.997 1.00 96.75 273 VAL A N 1
ATOM 2190 C CA . VAL A 1 273 ? 21.264 9.370 -5.817 1.00 96.75 273 VAL A CA 1
ATOM 2191 C C . VAL A 1 273 ? 21.711 7.933 -6.105 1.00 96.75 273 VAL A C 1
ATOM 2193 O O . VAL A 1 273 ? 22.115 7.223 -5.187 1.00 96.75 273 VAL A O 1
ATOM 2196 N N . LEU A 1 274 ? 21.630 7.487 -7.362 1.00 97.31 274 LEU A N 1
ATOM 2197 C CA . LEU A 1 274 ? 22.066 6.159 -7.785 1.00 97.31 274 LEU A CA 1
ATOM 2198 C C . LEU A 1 274 ? 23.576 6.136 -8.054 1.00 97.31 274 LEU A C 1
ATOM 2200 O O . LEU A 1 274 ? 24.039 6.609 -9.091 1.00 97.31 274 LEU A O 1
ATOM 2204 N N . ASP A 1 275 ? 24.348 5.566 -7.129 1.00 97.31 275 ASP A N 1
ATOM 2205 C CA . ASP A 1 275 ? 25.766 5.277 -7.354 1.00 97.31 275 ASP A CA 1
ATOM 2206 C C . ASP A 1 275 ? 25.988 3.899 -8.014 1.00 97.31 275 ASP A C 1
ATOM 2208 O O . ASP A 1 275 ? 25.067 3.090 -8.158 1.00 97.31 275 ASP A O 1
ATOM 2212 N N . ALA A 1 276 ? 27.223 3.641 -8.459 1.00 97.62 276 ALA A N 1
ATOM 2213 C CA . ALA A 1 276 ? 27.574 2.413 -9.175 1.00 97.62 276 ALA A CA 1
ATOM 2214 C C . ALA A 1 276 ? 27.400 1.149 -8.319 1.00 97.62 276 ALA A C 1
ATOM 2216 O O . ALA A 1 276 ? 26.948 0.129 -8.831 1.00 97.62 276 ALA A O 1
ATOM 2217 N N . GLN A 1 277 ? 27.713 1.226 -7.022 1.00 97.12 277 GLN A N 1
ATOM 2218 C CA . GLN A 1 277 ? 27.574 0.094 -6.109 1.00 97.12 277 GLN A CA 1
ATOM 2219 C C . GLN A 1 277 ? 26.096 -0.233 -5.892 1.00 97.12 277 GLN A C 1
ATOM 2221 O O . GLN A 1 277 ? 25.692 -1.392 -5.941 1.00 97.12 277 GLN A O 1
ATOM 2226 N N . ARG A 1 278 ? 25.263 0.789 -5.677 1.00 96.44 278 ARG A N 1
ATOM 2227 C CA . ARG A 1 278 ? 23.826 0.619 -5.503 1.00 96.44 278 ARG A CA 1
ATOM 2228 C C . ARG A 1 278 ? 23.168 0.097 -6.773 1.00 96.44 278 ARG A C 1
ATOM 2230 O O . ARG A 1 278 ? 22.285 -0.746 -6.667 1.00 96.44 278 ARG A O 1
ATOM 2237 N N . ARG A 1 279 ? 23.609 0.550 -7.949 1.00 97.62 279 ARG A N 1
ATOM 2238 C CA . ARG A 1 279 ? 23.160 0.015 -9.240 1.00 97.62 279 ARG A CA 1
ATOM 2239 C C . ARG A 1 279 ? 23.468 -1.476 -9.364 1.00 97.62 279 ARG A C 1
ATOM 2241 O O . ARG A 1 279 ? 22.545 -2.244 -9.590 1.00 97.62 279 ARG A O 1
ATOM 2248 N N . GLU A 1 280 ? 24.716 -1.880 -9.130 1.00 96.69 280 GLU A N 1
ATOM 2249 C CA . GLU A 1 280 ? 25.128 -3.291 -9.184 1.00 96.69 280 GLU A CA 1
ATOM 2250 C C . GLU A 1 280 ? 24.303 -4.165 -8.223 1.00 96.69 280 GLU A C 1
ATOM 2252 O O . GLU A 1 280 ? 23.840 -5.239 -8.597 1.00 96.69 280 GLU A O 1
ATOM 2257 N N . LEU A 1 281 ? 24.046 -3.675 -7.004 1.00 94.56 281 LEU A N 1
ATOM 2258 C CA . LEU A 1 281 ? 23.208 -4.375 -6.024 1.00 94.56 281 LEU A CA 1
ATOM 2259 C C . LEU A 1 281 ? 21.747 -4.525 -6.468 1.00 94.56 281 LEU A C 1
ATOM 2261 O O . LEU A 1 281 ? 21.120 -5.532 -6.154 1.00 94.56 281 LEU A O 1
ATOM 2265 N N . LEU A 1 282 ? 21.185 -3.522 -7.147 1.00 94.50 282 LEU A N 1
ATOM 2266 C CA . LEU A 1 282 ? 19.796 -3.549 -7.613 1.00 94.50 282 LEU A CA 1
ATOM 2267 C C . LEU A 1 282 ? 19.612 -4.348 -8.906 1.00 94.50 282 LEU A C 1
ATOM 2269 O O . LEU A 1 282 ? 18.526 -4.867 -9.130 1.00 94.50 282 LEU A O 1
ATOM 2273 N N . GLU A 1 283 ? 20.651 -4.447 -9.733 1.00 93.75 283 GLU A N 1
ATOM 2274 C CA . GLU A 1 283 ? 20.662 -5.262 -10.954 1.00 93.75 283 GLU A CA 1
ATOM 2275 C C . GLU A 1 283 ? 20.928 -6.752 -10.661 1.00 93.75 283 GLU A C 1
ATOM 2277 O O . GLU A 1 283 ? 20.719 -7.606 -11.525 1.00 93.75 283 GLU A O 1
ATOM 2282 N N . ALA A 1 284 ? 21.367 -7.089 -9.444 1.00 93.06 284 ALA A N 1
ATOM 2283 C CA . ALA A 1 284 ? 21.510 -8.469 -9.002 1.00 93.06 284 ALA A CA 1
ATOM 2284 C C . ALA A 1 284 ? 20.143 -9.148 -8.793 1.00 93.06 284 ALA A C 1
ATOM 2286 O O . ALA A 1 284 ? 19.190 -8.546 -8.289 1.00 93.06 284 ALA A O 1
ATOM 2287 N N . ILE A 1 285 ? 20.079 -10.442 -9.130 1.00 87.94 285 ILE A N 1
ATOM 2288 C CA . ILE A 1 285 ? 18.888 -11.277 -8.922 1.00 87.94 285 ILE A CA 1
ATOM 2289 C C . ILE A 1 285 ? 18.521 -11.260 -7.427 1.00 87.94 285 ILE A C 1
ATOM 2291 O O . ILE A 1 285 ? 19.392 -11.545 -6.595 1.00 87.94 285 ILE A O 1
ATOM 2295 N N . PRO A 1 286 ? 17.262 -10.951 -7.063 1.00 85.50 286 PRO A N 1
ATOM 2296 C CA . PRO A 1 286 ? 16.825 -10.957 -5.675 1.00 85.50 286 PRO A CA 1
ATOM 2297 C C . PRO A 1 286 ? 17.070 -12.313 -5.010 1.00 85.50 286 PRO A C 1
ATOM 2299 O O . PRO A 1 286 ? 16.645 -13.352 -5.512 1.00 85.50 286 PRO A O 1
ATOM 2302 N N . SER A 1 287 ? 17.696 -12.303 -3.832 1.00 85.88 287 SER A N 1
ATOM 2303 C CA . SER A 1 287 ? 17.686 -13.482 -2.965 1.00 85.88 287 SER A CA 1
ATOM 2304 C C . SER A 1 287 ? 16.261 -13.742 -2.476 1.00 85.88 287 SER A C 1
ATOM 2306 O O . SER A 1 287 ? 15.600 -12.831 -1.971 1.00 85.88 287 SER A O 1
ATOM 2308 N N . LEU A 1 288 ? 15.811 -14.993 -2.592 1.00 84.69 288 LEU A N 1
ATOM 2309 C CA . LEU A 1 288 ? 14.578 -15.467 -1.957 1.00 84.69 288 LEU A CA 1
ATOM 2310 C C . LEU A 1 288 ? 14.780 -15.774 -0.468 1.00 84.69 288 LEU A C 1
ATOM 2312 O O . LEU A 1 288 ? 13.815 -15.911 0.270 1.00 84.69 288 LEU A O 1
ATOM 2316 N N . GLU A 1 289 ? 16.018 -15.893 0.003 1.00 91.19 289 GLU A N 1
ATOM 2317 C CA . GLU A 1 289 ? 16.290 -16.031 1.430 1.00 91.19 289 GLU A CA 1
ATOM 2318 C C . GLU A 1 289 ? 16.445 -14.643 2.052 1.00 91.19 289 GLU A C 1
ATOM 2320 O O . GLU A 1 289 ? 17.283 -13.850 1.608 1.00 91.19 289 GLU A O 1
ATOM 2325 N N . LEU A 1 290 ? 15.638 -14.348 3.079 1.00 95.25 290 LEU A N 1
ATOM 2326 C CA . LEU A 1 290 ? 15.773 -13.119 3.853 1.00 95.25 290 LEU A CA 1
ATOM 2327 C C . LEU A 1 290 ? 16.685 -13.354 5.050 1.00 95.25 290 LEU A C 1
ATOM 2329 O O . LEU A 1 290 ? 16.366 -14.125 5.961 1.00 95.25 290 LEU A O 1
ATOM 2333 N N . GLU A 1 291 ? 17.776 -12.600 5.088 1.00 96.44 291 GLU A N 1
ATOM 2334 C CA . GLU A 1 291 ? 18.571 -12.418 6.295 1.00 96.44 291 GLU A CA 1
ATOM 2335 C C . GLU A 1 291 ? 18.085 -11.163 7.038 1.00 96.44 291 GLU A C 1
ATOM 2337 O O . GLU A 1 291 ? 18.045 -10.079 6.445 1.00 96.44 291 GLU A O 1
ATOM 2342 N N . PRO A 1 292 ? 17.689 -11.269 8.320 1.00 97.88 292 PRO A N 1
ATOM 2343 C CA . PRO A 1 292 ? 17.291 -10.116 9.120 1.00 97.88 292 PRO A CA 1
ATOM 2344 C C . PRO A 1 292 ? 18.443 -9.117 9.260 1.00 97.88 292 PRO A C 1
ATOM 2346 O O . PRO A 1 292 ? 19.519 -9.465 9.747 1.00 97.88 292 PRO A O 1
ATOM 2349 N N . CYS A 1 293 ? 18.214 -7.858 8.888 1.00 97.69 293 CYS A N 1
ATOM 2350 C CA . CYS A 1 293 ? 19.226 -6.808 8.971 1.00 97.69 293 CYS A CA 1
ATOM 2351 C C . CYS A 1 293 ? 18.663 -5.527 9.610 1.00 97.69 293 CYS A C 1
ATOM 2353 O O . CYS A 1 293 ? 17.478 -5.227 9.454 1.00 97.69 293 CYS A O 1
ATOM 2355 N N . PRO A 1 294 ? 19.474 -4.767 10.368 1.00 98.12 294 PRO A N 1
ATOM 2356 C CA . PRO A 1 294 ? 19.009 -3.523 10.964 1.00 98.12 294 PRO A CA 1
ATOM 2357 C C . PRO A 1 294 ? 18.733 -2.472 9.875 1.00 98.12 294 PRO A C 1
ATOM 2359 O O . PRO A 1 294 ? 19.577 -2.277 8.997 1.00 98.12 294 PRO A O 1
ATOM 2362 N N . PRO A 1 295 ? 17.601 -1.748 9.936 1.00 97.88 295 PRO A N 1
ATOM 2363 C CA . PRO A 1 295 ? 17.337 -0.644 9.020 1.00 97.88 295 PRO A CA 1
ATOM 2364 C C . PRO A 1 295 ? 18.297 0.532 9.265 1.00 97.88 295 PRO A C 1
ATOM 2366 O O . PRO A 1 295 ? 18.598 0.841 10.427 1.00 97.88 295 PRO A O 1
ATOM 2369 N N . PRO A 1 296 ? 18.715 1.251 8.208 1.00 97.69 296 PRO A N 1
ATOM 2370 C CA . PRO A 1 296 ? 19.443 2.511 8.344 1.00 97.69 296 PRO A CA 1
ATOM 2371 C C . PRO A 1 296 ? 18.656 3.552 9.156 1.00 97.69 296 PRO A C 1
ATOM 2373 O O . PRO A 1 296 ? 17.422 3.579 9.126 1.00 97.69 296 PRO A O 1
ATOM 2376 N N . GLU A 1 297 ? 19.349 4.434 9.880 1.00 96.31 297 GLU A N 1
ATOM 2377 C CA . GLU A 1 297 ? 18.725 5.387 10.817 1.00 96.31 297 GLU A CA 1
ATOM 2378 C C . GLU A 1 297 ? 17.729 6.336 10.127 1.00 96.31 297 GLU A C 1
ATOM 2380 O O . GLU A 1 297 ? 16.667 6.643 10.676 1.00 96.31 297 GLU A O 1
ATOM 2385 N N . GLU A 1 298 ? 18.019 6.748 8.895 1.00 94.94 298 GLU A N 1
ATOM 2386 C CA . GLU A 1 298 ? 17.130 7.549 8.058 1.00 94.94 298 GLU A CA 1
ATOM 2387 C C . GLU A 1 298 ? 15.800 6.835 7.771 1.00 94.94 298 GLU A C 1
ATOM 2389 O O . GLU A 1 298 ? 14.733 7.451 7.846 1.00 94.94 298 GLU A O 1
ATOM 2394 N N . VAL A 1 299 ? 15.838 5.519 7.550 1.00 96.50 299 VAL A N 1
ATOM 2395 C CA . VAL A 1 299 ? 14.650 4.689 7.316 1.00 96.50 299 VAL A CA 1
ATOM 2396 C C . VAL A 1 299 ? 13.858 4.517 8.610 1.00 96.50 299 VAL A C 1
ATOM 2398 O O . VAL A 1 299 ? 12.629 4.613 8.613 1.00 96.50 299 VAL A O 1
ATOM 2401 N N . ARG A 1 300 ? 14.541 4.362 9.750 1.00 97.19 300 ARG A N 1
ATOM 2402 C CA . ARG A 1 300 ? 13.883 4.314 11.066 1.00 97.19 300 ARG A CA 1
ATOM 2403 C C . ARG A 1 300 ? 13.083 5.581 11.343 1.00 97.19 300 ARG A C 1
ATOM 2405 O O . ARG A 1 300 ? 11.984 5.507 11.893 1.00 97.19 300 ARG A O 1
ATOM 2412 N N . GLY A 1 301 ? 13.602 6.742 10.937 1.00 95.06 301 GLY A N 1
ATOM 2413 C CA . GLY A 1 301 ? 12.882 8.016 10.996 1.00 95.06 301 GLY A CA 1
ATOM 2414 C C . GLY A 1 301 ? 11.567 7.988 10.208 1.00 95.06 301 GLY A C 1
ATOM 2415 O O . GLY A 1 301 ? 10.527 8.413 10.725 1.00 95.06 301 GLY A O 1
ATOM 2416 N N . VAL A 1 302 ? 11.585 7.415 8.999 1.00 94.56 302 VAL A N 1
ATOM 2417 C CA . VAL A 1 302 ? 10.390 7.204 8.164 1.00 94.56 302 VAL A CA 1
ATOM 2418 C C . VAL A 1 302 ? 9.388 6.295 8.878 1.00 94.56 302 VAL A C 1
ATOM 2420 O O . VAL A 1 302 ? 8.228 6.685 9.045 1.00 94.56 302 VAL A O 1
ATOM 2423 N N . TYR A 1 303 ? 9.828 5.145 9.393 1.00 95.69 303 TYR A N 1
ATOM 2424 C CA . TYR A 1 303 ? 8.957 4.207 10.108 1.00 95.69 303 TYR A CA 1
ATOM 2425 C C . TYR A 1 303 ? 8.347 4.815 11.369 1.00 95.69 303 TYR A C 1
ATOM 2427 O O . TYR A 1 303 ? 7.138 4.715 11.578 1.00 95.69 303 TYR A O 1
ATOM 2435 N N . ARG A 1 304 ? 9.138 5.541 12.171 1.00 93.12 304 ARG A N 1
ATOM 2436 C CA . ARG A 1 304 ? 8.619 6.305 13.314 1.00 93.12 304 ARG A CA 1
ATOM 2437 C C . ARG A 1 304 ? 7.555 7.288 12.868 1.00 93.12 304 ARG A C 1
ATOM 2439 O O . ARG A 1 304 ? 6.512 7.391 13.506 1.00 93.12 304 ARG A O 1
ATOM 2446 N N . SER A 1 305 ? 7.776 8.032 11.793 1.00 89.06 305 SER A N 1
ATOM 2447 C CA . SER A 1 305 ? 6.793 9.021 11.350 1.00 89.06 305 SER A CA 1
ATOM 2448 C C . SER A 1 305 ? 5.466 8.389 10.898 1.00 89.06 305 SER A C 1
ATOM 2450 O O . SER A 1 305 ? 4.434 9.060 10.963 1.00 89.06 305 SER A O 1
ATOM 2452 N N . GLY A 1 306 ? 5.483 7.114 10.486 1.00 86.31 306 GLY A N 1
ATOM 2453 C CA . GLY A 1 306 ? 4.346 6.439 9.857 1.00 86.31 306 GLY A CA 1
ATOM 2454 C C . GLY A 1 306 ? 4.022 7.009 8.473 1.00 86.31 306 GLY A C 1
ATOM 2455 O O . GLY A 1 306 ? 2.887 6.904 8.017 1.00 86.31 306 GLY A O 1
ATOM 2456 N N . ARG A 1 307 ? 4.988 7.679 7.831 1.00 84.44 307 ARG A N 1
ATOM 2457 C CA . ARG A 1 307 ? 4.826 8.359 6.540 1.00 84.44 307 ARG A CA 1
ATOM 2458 C C . ARG A 1 307 ? 5.753 7.757 5.522 1.00 84.44 307 ARG A C 1
ATOM 2460 O O . ARG A 1 307 ? 6.825 8.281 5.248 1.00 84.44 307 ARG A O 1
ATOM 2467 N N . PHE A 1 308 ? 5.313 6.648 4.971 1.00 92.56 308 PHE A N 1
ATOM 2468 C CA . PHE A 1 308 ? 5.933 6.115 3.785 1.00 92.56 308 PHE A CA 1
ATOM 2469 C C . PHE A 1 308 ? 5.356 6.820 2.555 1.00 92.56 308 PHE A C 1
ATOM 2471 O O . PHE A 1 308 ? 4.138 6.967 2.438 1.00 92.56 308 PHE A O 1
ATOM 2478 N N . VAL A 1 309 ? 6.239 7.283 1.674 1.00 92.25 309 VAL A N 1
ATOM 2479 C CA . VAL A 1 309 ? 5.901 7.838 0.363 1.00 92.25 309 VAL A CA 1
ATOM 2480 C C . VAL A 1 309 ? 6.680 7.023 -0.655 1.00 92.25 309 VAL A C 1
ATOM 2482 O O . VAL A 1 309 ? 7.908 6.997 -0.612 1.00 92.25 309 VAL A O 1
ATOM 2485 N N . TYR A 1 310 ? 5.970 6.360 -1.566 1.00 93.12 310 TYR A N 1
ATOM 2486 C CA . TYR A 1 310 ? 6.570 5.439 -2.530 1.00 93.12 310 TYR A CA 1
ATOM 2487 C C . TYR A 1 310 ? 7.700 6.076 -3.360 1.00 93.12 310 TYR A C 1
ATOM 2489 O O . TYR A 1 310 ? 8.764 5.485 -3.504 1.00 93.12 310 TYR A O 1
ATOM 2497 N N . THR A 1 311 ? 7.532 7.317 -3.827 1.00 92.75 311 THR A N 1
ATOM 2498 C CA . THR A 1 311 ? 8.547 8.028 -4.634 1.00 92.75 311 THR A CA 1
ATOM 2499 C C . THR A 1 311 ? 9.815 8.397 -3.857 1.00 92.75 311 THR A C 1
ATOM 2501 O O . THR A 1 311 ? 10.873 8.627 -4.444 1.00 92.75 311 THR A O 1
ATOM 2504 N N . ASP A 1 312 ? 9.725 8.444 -2.528 1.00 94.69 312 ASP A N 1
ATOM 2505 C CA . ASP A 1 312 ? 10.861 8.729 -1.650 1.00 94.69 312 ASP A CA 1
ATOM 2506 C C . ASP A 1 312 ? 11.562 7.437 -1.200 1.00 94.69 312 ASP A C 1
ATOM 2508 O O . ASP A 1 312 ? 12.577 7.493 -0.505 1.00 94.69 312 ASP A O 1
ATOM 2512 N N . ASN A 1 313 ? 11.050 6.268 -1.604 1.00 96.19 313 ASN A N 1
ATOM 2513 C CA . ASN A 1 313 ? 11.640 4.982 -1.275 1.00 96.19 313 ASN A CA 1
ATOM 2514 C C . ASN A 1 313 ? 13.052 4.852 -1.864 1.00 96.19 313 ASN A C 1
ATOM 2516 O O . ASN A 1 313 ? 13.342 5.310 -2.972 1.00 96.19 313 ASN A O 1
ATOM 2520 N N . ARG A 1 314 ? 13.938 4.215 -1.097 1.00 97.06 314 ARG A N 1
ATOM 2521 C CA . ARG A 1 314 ? 15.335 3.953 -1.472 1.00 97.06 314 ARG A CA 1
ATOM 2522 C C . ARG A 1 314 ? 15.714 2.477 -1.364 1.00 97.06 314 ARG A C 1
ATOM 2524 O O . ARG A 1 314 ? 16.850 2.122 -1.674 1.00 97.06 314 ARG A O 1
ATOM 2531 N N . HIS A 1 315 ? 14.773 1.630 -0.947 1.00 97.88 315 HIS A N 1
ATOM 2532 C CA . HIS A 1 315 ? 15.030 0.245 -0.574 1.00 97.88 315 HIS A CA 1
ATOM 2533 C C . HIS A 1 315 ? 14.138 -0.736 -1.329 1.00 97.88 315 HIS A C 1
ATOM 2535 O O . HIS A 1 315 ? 13.011 -0.407 -1.697 1.00 97.88 315 HIS A O 1
ATOM 2541 N N . THR A 1 316 ? 14.638 -1.940 -1.572 1.00 97.69 316 THR A N 1
ATOM 2542 C CA . THR A 1 316 ? 13.870 -2.996 -2.238 1.00 97.69 316 THR A CA 1
ATOM 2543 C C . THR A 1 316 ? 12.815 -3.592 -1.308 1.00 97.69 316 THR A C 1
ATOM 2545 O O . THR A 1 316 ? 12.866 -3.428 -0.086 1.00 97.69 316 THR A O 1
ATOM 2548 N N . LEU A 1 317 ? 11.864 -4.333 -1.879 1.00 97.38 317 LEU A N 1
ATOM 2549 C CA . LEU A 1 317 ? 10.924 -5.155 -1.113 1.00 97.38 317 LEU A CA 1
ATOM 2550 C C . LEU A 1 317 ? 11.649 -6.142 -0.190 1.00 97.38 317 LEU A C 1
ATOM 2552 O O . LEU A 1 317 ? 11.275 -6.271 0.975 1.00 97.38 317 LEU A O 1
ATOM 2556 N N . THR A 1 318 ? 12.710 -6.783 -0.686 1.00 97.00 318 THR A N 1
ATOM 2557 C CA . THR A 1 318 ? 13.550 -7.714 0.081 1.00 97.00 318 THR A CA 1
ATOM 2558 C C . THR A 1 318 ? 14.221 -7.016 1.265 1.00 97.00 318 THR A C 1
ATOM 2560 O O . THR A 1 318 ? 14.184 -7.535 2.375 1.00 97.00 318 THR A O 1
ATOM 2563 N N . GLU A 1 319 ? 14.758 -5.807 1.077 1.00 97.69 319 GLU A N 1
ATOM 2564 C CA . GLU A 1 319 ? 15.362 -5.031 2.168 1.00 97.69 319 GLU A CA 1
ATOM 2565 C C . GLU A 1 319 ? 14.331 -4.642 3.237 1.00 97.69 319 GLU A C 1
ATOM 2567 O O . GLU A 1 319 ? 14.569 -4.876 4.420 1.00 97.69 319 GLU A O 1
ATOM 2572 N N . HIS A 1 320 ? 13.155 -4.124 2.851 1.00 98.06 320 HIS A N 1
ATOM 2573 C CA . HIS A 1 320 ? 12.080 -3.826 3.814 1.00 98.06 320 HIS A CA 1
ATOM 2574 C C . HIS A 1 320 ? 11.611 -5.083 4.561 1.00 98.06 320 HIS A C 1
ATOM 2576 O O . HIS A 1 320 ? 11.348 -5.021 5.762 1.00 98.06 320 HIS A O 1
ATOM 2582 N N . ALA A 1 321 ? 11.545 -6.233 3.886 1.00 97.94 321 ALA A N 1
ATOM 2583 C CA . ALA A 1 321 ? 11.215 -7.510 4.512 1.00 97.94 321 ALA A CA 1
ATOM 2584 C C . ALA A 1 321 ? 12.288 -7.954 5.527 1.00 97.94 321 ALA A C 1
ATOM 2586 O O . ALA A 1 321 ? 11.951 -8.357 6.644 1.00 97.94 321 ALA A O 1
ATOM 2587 N N . SER A 1 322 ? 13.572 -7.808 5.191 1.00 98.12 322 SER A N 1
ATOM 2588 C CA . SER A 1 322 ? 14.691 -8.053 6.109 1.00 98.12 322 SER A CA 1
ATOM 2589 C C . SER A 1 322 ? 14.685 -7.109 7.317 1.00 98.12 322 SER A C 1
ATOM 2591 O O . SER A 1 322 ? 14.896 -7.563 8.446 1.00 98.12 322 SER A O 1
ATOM 2593 N N . PHE A 1 323 ? 14.382 -5.821 7.121 1.00 98.50 323 PHE A N 1
ATOM 2594 C CA . PHE A 1 323 ? 14.238 -4.848 8.211 1.00 98.50 323 PHE A CA 1
ATOM 2595 C C . PHE A 1 323 ? 13.088 -5.219 9.153 1.00 98.50 323 PHE A C 1
ATOM 2597 O O . PHE A 1 323 ? 13.224 -5.140 10.377 1.00 98.50 323 PHE A O 1
ATOM 2604 N N . TRP A 1 324 ? 11.959 -5.665 8.596 1.00 97.88 324 TRP A N 1
ATOM 2605 C CA . TRP A 1 324 ? 10.808 -6.107 9.377 1.00 97.88 324 TRP A CA 1
ATOM 2606 C C . TRP A 1 324 ? 11.145 -7.326 10.242 1.00 97.88 324 TRP A C 1
ATOM 2608 O O . TRP A 1 324 ? 10.844 -7.335 11.440 1.00 97.88 324 TRP A O 1
ATOM 2618 N N . LEU A 1 325 ? 11.826 -8.327 9.669 1.00 97.88 325 LEU A N 1
ATOM 2619 C CA . LEU A 1 325 ? 12.270 -9.515 10.405 1.00 97.88 325 LEU A CA 1
ATOM 2620 C C . LEU A 1 325 ? 13.251 -9.152 11.523 1.00 97.88 325 LEU A C 1
ATOM 2622 O O . LEU A 1 325 ? 13.163 -9.702 12.621 1.00 97.88 325 LEU A O 1
ATOM 2626 N N . TRP A 1 326 ? 14.143 -8.190 11.283 1.00 98.12 326 TRP A N 1
ATOM 2627 C CA . TRP A 1 326 ? 15.043 -7.699 12.321 1.00 98.12 326 TRP A CA 1
ATOM 2628 C C . TRP A 1 326 ? 14.272 -7.073 13.482 1.00 98.12 326 TRP A C 1
ATOM 2630 O O . TRP A 1 326 ? 14.502 -7.439 14.635 1.00 98.12 326 TRP A O 1
ATOM 2640 N N . TYR A 1 327 ? 13.308 -6.187 13.206 1.00 97.38 327 TYR A N 1
ATOM 2641 C CA . TYR A 1 327 ? 12.473 -5.617 14.265 1.00 97.38 327 TYR A CA 1
ATOM 2642 C C . TYR A 1 327 ? 11.691 -6.683 15.025 1.00 97.38 327 TYR A C 1
ATOM 2644 O O . TYR A 1 327 ? 11.555 -6.579 16.243 1.00 97.38 327 TYR A O 1
ATOM 2652 N N . HIS A 1 328 ? 11.181 -7.696 14.322 1.00 95.62 328 HIS A N 1
ATOM 2653 C CA . HIS A 1 328 ? 10.469 -8.806 14.942 1.00 95.62 328 HIS A CA 1
ATOM 2654 C C . HIS A 1 328 ? 11.365 -9.524 15.965 1.00 95.62 328 HIS A C 1
ATOM 2656 O O . HIS A 1 328 ? 10.962 -9.698 17.114 1.00 95.62 328 HIS A O 1
ATOM 2662 N N . GLN A 1 329 ? 12.616 -9.824 15.599 1.00 95.88 329 GLN A N 1
ATOM 2663 C CA . GLN A 1 329 ? 13.602 -10.397 16.521 1.00 95.88 329 GLN A CA 1
ATOM 2664 C C . GLN A 1 329 ? 13.911 -9.472 17.704 1.00 95.88 329 GLN A C 1
ATOM 2666 O O . GLN A 1 329 ? 13.980 -9.936 18.840 1.00 95.88 329 GLN A O 1
ATOM 2671 N N . GLN A 1 330 ? 14.070 -8.163 17.468 1.00 95.88 330 GLN A N 1
ATOM 2672 C CA . GLN A 1 330 ? 14.316 -7.205 18.554 1.00 95.88 330 GLN A CA 1
ATOM 2673 C C . GLN A 1 330 ? 13.161 -7.158 19.554 1.00 95.88 330 GLN A C 1
ATOM 2675 O O . GLN A 1 330 ? 13.390 -7.081 20.757 1.00 95.88 330 GLN A O 1
ATOM 2680 N N . ILE A 1 331 ? 11.924 -7.204 19.064 1.00 92.94 331 ILE A N 1
ATOM 2681 C CA . ILE A 1 331 ? 10.727 -7.200 19.904 1.00 92.94 331 ILE A CA 1
ATOM 2682 C C . ILE A 1 331 ? 10.618 -8.501 20.699 1.00 92.94 331 ILE A C 1
ATOM 2684 O O . ILE A 1 331 ? 10.381 -8.433 21.902 1.00 92.94 331 ILE A O 1
ATOM 2688 N N . ALA A 1 332 ? 10.870 -9.651 20.070 1.00 91.31 332 ALA A N 1
ATOM 2689 C CA . ALA A 1 332 ? 10.853 -10.950 20.739 1.00 91.31 332 ALA A CA 1
ATOM 2690 C C . ALA A 1 332 ? 11.881 -11.055 21.882 1.00 91.31 332 ALA A C 1
ATOM 2692 O O . ALA A 1 332 ? 11.650 -11.770 22.846 1.00 91.31 332 ALA A O 1
ATOM 2693 N N . MET A 1 333 ? 13.002 -10.326 21.813 1.00 91.31 333 MET A N 1
ATOM 2694 C CA . MET A 1 333 ? 13.985 -10.267 22.907 1.00 91.31 333 MET A CA 1
ATOM 2695 C C . MET A 1 333 ? 13.546 -9.396 24.097 1.00 91.31 333 MET A C 1
ATOM 2697 O O . MET A 1 333 ? 14.170 -9.458 25.156 1.00 91.31 333 MET A O 1
ATOM 2701 N N . LEU A 1 334 ? 12.524 -8.550 23.926 1.00 86.75 334 LEU A N 1
ATOM 2702 C CA . LEU A 1 334 ? 12.001 -7.660 24.972 1.00 86.75 334 LEU A CA 1
ATOM 2703 C C . LEU A 1 334 ? 10.782 -8.230 25.706 1.00 86.75 334 LEU A C 1
ATOM 2705 O O . LEU A 1 334 ? 10.422 -7.707 26.763 1.00 86.75 334 LEU A O 1
ATOM 2709 N N . THR A 1 335 ? 10.130 -9.233 25.120 1.00 81.38 335 THR A N 1
ATOM 2710 C CA . THR A 1 335 ? 8.965 -9.945 25.662 1.00 81.38 335 THR A CA 1
ATOM 2711 C C . THR A 1 335 ? 9.394 -11.234 26.332 1.00 81.38 335 THR A C 1
ATOM 2713 O O . THR A 1 335 ? 8.879 -11.512 27.437 1.00 81.38 335 THR A O 1
#

Solvent-accessible surface area (backbone atoms only — not comparable to full-atom values): 19511 Å² total; per-residue (Å²): 130,86,76,84,70,73,77,79,79,82,78,70,74,81,70,68,74,84,72,88,74,84,80,59,71,70,32,51,66,88,72,50,78,62,27,67,53,55,63,60,70,50,56,69,72,63,71,70,43,73,39,83,58,63,84,57,69,49,80,86,47,36,50,50,42,75,70,65,75,45,56,78,55,51,53,71,51,70,61,80,73,54,37,47,20,36,44,51,9,48,40,61,70,75,67,60,44,74,61,62,57,48,38,49,77,40,40,23,52,50,81,62,19,37,55,64,37,67,71,58,51,50,52,36,55,58,40,35,75,81,76,45,92,42,56,62,35,81,55,38,40,90,88,80,44,38,56,64,46,59,56,50,50,44,37,66,72,72,30,54,69,90,72,60,93,43,73,66,53,38,29,36,30,16,35,49,20,41,44,43,43,50,49,48,54,42,49,39,52,52,49,43,71,74,67,51,60,92,56,50,72,57,54,58,72,69,54,58,84,72,78,39,49,46,93,69,14,40,32,70,67,47,44,48,58,64,36,50,93,43,56,97,39,55,73,60,52,23,36,52,44,16,53,60,40,70,68,58,46,73,67,58,49,52,51,52,54,53,50,42,35,52,54,48,51,52,50,31,50,78,68,72,73,62,46,73,69,59,47,55,62,52,73,44,81,80,72,89,73,78,66,63,37,84,66,56,71,73,55,48,52,36,14,60,68,62,60,73,51,80,85,74,59,89,71,52,73,64,52,42,50,11,27,36,48,29,42,51,54,56,52,62,75,75,108